Protein AF-A0A2I0WNF1-F1 (afdb_monomer)

InterPro domains:
  IPR003316 E2F/DP family, winged-helix DNA-binding domain [PF02319] (1-23)
  IPR015633 E2F Family [PTHR12081] (2-217)
  IPR032198 E2F transcription factor, CC-MB domain [PF16421] (42-141)
  IPR032198 E2F transcription factor, CC-MB domain [cd14660] (41-143)
  IPR036388 Winged helix-like DNA-binding domain superfamily [G3DSA:1.10.10.10] (1-27)
  IPR037241 E2F-DP heterodimerization region [SSF144074] (40-142)

Structure (mmCIF, N/CA/C/O backbone):
data_AF-A0A2I0WNF1-F1
#
_entry.id   AF-A0A2I0WNF1-F1
#
loop_
_atom_site.group_PDB
_atom_site.id
_atom_site.type_symbol
_atom_site.label_atom_id
_atom_site.label_alt_id
_atom_site.label_comp_id
_atom_site.label_asym_id
_atom_site.label_entity_id
_atom_site.label_seq_id
_atom_site.pdbx_PDB_ins_code
_atom_site.Cartn_x
_atom_site.Cartn_y
_atom_site.Cartn_z
_atom_site.occupancy
_atom_site.B_iso_or_equiv
_atom_site.auth_seq_id
_atom_site.auth_comp_id
_atom_site.auth_asym_id
_atom_site.auth_atom_id
_atom_site.pdbx_PDB_model_num
ATOM 1 N N . MET A 1 1 ? -5.731 33.291 -59.754 1.00 67.25 1 MET A N 1
ATOM 2 C CA . MET A 1 1 ? -5.605 31.828 -59.579 1.00 67.25 1 MET A CA 1
ATOM 3 C C . MET A 1 1 ? -4.135 31.491 -59.784 1.00 67.25 1 MET A C 1
ATOM 5 O O . MET A 1 1 ? -3.611 31.885 -60.817 1.00 67.25 1 MET A O 1
ATOM 9 N N . TYR A 1 2 ? -3.445 30.919 -58.792 1.00 82.06 2 TYR A N 1
ATOM 10 C CA . TYR A 1 2 ? -2.004 30.640 -58.887 1.00 82.06 2 TYR A CA 1
ATOM 11 C C . TYR A 1 2 ? -1.749 29.269 -59.513 1.00 82.06 2 TYR A C 1
ATOM 13 O O . TYR A 1 2 ? -2.491 28.324 -59.253 1.00 82.06 2 TYR A O 1
ATOM 21 N N . ASP A 1 3 ? -0.692 29.179 -60.320 1.00 88.69 3 ASP A N 1
ATOM 22 C CA . ASP A 1 3 ? -0.219 27.924 -60.897 1.00 88.69 3 ASP A CA 1
ATOM 23 C C . ASP A 1 3 ? 0.532 27.118 -59.831 1.00 88.69 3 ASP A C 1
ATOM 25 O O . ASP A 1 3 ? 1.605 27.511 -59.362 1.00 88.69 3 ASP A O 1
ATOM 29 N N . ILE A 1 4 ? -0.057 25.991 -59.435 1.00 88.62 4 ILE A N 1
ATOM 30 C CA . ILE A 1 4 ? 0.458 25.142 -58.364 1.00 88.62 4 ILE A CA 1
ATOM 31 C C . ILE A 1 4 ? 1.850 24.582 -58.685 1.00 88.62 4 ILE A C 1
ATOM 33 O O . ILE A 1 4 ? 2.636 24.373 -57.763 1.00 88.62 4 ILE A O 1
ATOM 37 N N . THR A 1 5 ? 2.216 24.412 -59.964 1.00 87.94 5 THR A N 1
ATOM 38 C CA . THR A 1 5 ? 3.543 23.881 -60.311 1.00 87.94 5 THR A CA 1
ATOM 39 C C . THR A 1 5 ? 4.660 24.872 -60.013 1.00 87.94 5 THR A C 1
ATOM 41 O O . THR A 1 5 ? 5.710 24.467 -59.529 1.00 87.94 5 THR A O 1
ATOM 44 N N . ASN A 1 6 ? 4.424 26.171 -60.213 1.00 87.56 6 ASN A N 1
ATOM 45 C CA . ASN A 1 6 ? 5.444 27.194 -59.960 1.00 87.56 6 ASN A CA 1
ATOM 46 C C . 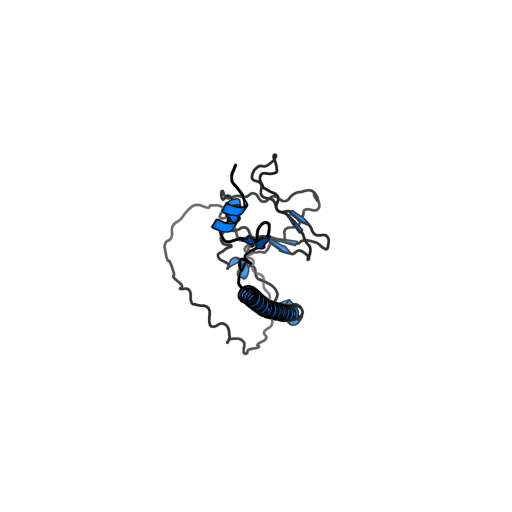ASN A 1 6 ? 5.671 27.397 -58.460 1.00 87.56 6 ASN A C 1
ATOM 48 O O . ASN A 1 6 ? 6.798 27.623 -58.026 1.00 87.56 6 ASN A O 1
ATOM 52 N N . VAL A 1 7 ? 4.607 27.270 -57.659 1.00 91.50 7 VAL A N 1
ATOM 53 C CA . VAL A 1 7 ? 4.717 27.300 -56.197 1.00 91.50 7 VAL A CA 1
ATOM 54 C C . VAL A 1 7 ? 5.530 26.098 -55.714 1.00 91.50 7 VAL A C 1
ATOM 56 O O . VAL A 1 7 ? 6.497 26.281 -54.980 1.00 91.50 7 VAL A O 1
ATOM 59 N N . LEU A 1 8 ? 5.188 24.885 -56.168 1.00 87.00 8 LEU A N 1
ATOM 60 C CA . LEU A 1 8 ? 5.870 23.646 -55.774 1.00 87.00 8 LEU A CA 1
ATOM 61 C C . LEU A 1 8 ? 7.328 23.570 -56.266 1.00 87.00 8 LEU A C 1
ATOM 63 O O . LEU A 1 8 ? 8.176 23.010 -55.571 1.00 87.00 8 LEU A O 1
ATOM 67 N N . GLU A 1 9 ? 7.640 24.129 -57.438 1.00 85.94 9 GLU A N 1
ATOM 68 C CA . GLU A 1 9 ? 9.013 24.260 -57.943 1.00 85.94 9 GLU A CA 1
ATOM 69 C C . GLU A 1 9 ? 9.805 25.296 -57.132 1.00 85.94 9 GLU A C 1
ATOM 71 O O . GLU A 1 9 ? 10.943 25.027 -56.742 1.00 85.94 9 GLU A O 1
ATOM 76 N N . GLY A 1 10 ? 9.179 26.435 -56.804 1.00 80.94 10 GLY A N 1
ATOM 77 C CA . GLY A 1 10 ? 9.765 27.505 -55.993 1.00 80.94 10 GLY A CA 1
ATOM 78 C C . GLY A 1 10 ? 10.100 27.083 -54.560 1.00 80.94 10 GLY A C 1
ATOM 79 O O . GLY A 1 10 ? 11.130 27.499 -54.036 1.00 80.94 10 GLY A O 1
ATOM 80 N N . VAL A 1 11 ? 9.293 26.204 -53.947 1.00 85.00 11 VAL A N 1
ATOM 81 C CA . VAL A 1 11 ? 9.611 25.578 -52.644 1.00 85.00 11 VAL A CA 1
ATOM 82 C C . VAL A 1 11 ? 10.483 24.318 -52.765 1.00 85.00 11 VAL A C 1
ATOM 84 O O . VAL A 1 11 ? 10.798 23.685 -51.760 1.00 85.00 11 VAL A O 1
ATOM 87 N N . GLY A 1 12 ? 10.892 23.940 -53.981 1.00 80.31 12 GLY A N 1
ATOM 88 C CA . GLY A 1 12 ? 11.834 22.846 -54.218 1.00 80.31 12 GLY A CA 1
ATOM 89 C C . GLY A 1 12 ? 11.271 21.434 -54.029 1.00 80.31 12 GLY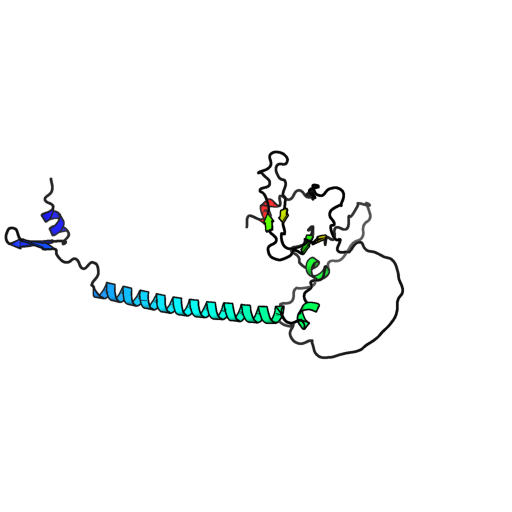 A C 1
ATOM 90 O O . GLY A 1 12 ? 12.054 20.504 -53.860 1.00 80.31 12 GLY A O 1
ATOM 91 N N . LEU A 1 13 ? 9.947 21.251 -54.082 1.00 84.44 13 LEU A N 1
ATOM 92 C CA . LEU A 1 13 ? 9.297 19.935 -53.990 1.00 84.44 13 LEU A CA 1
ATOM 93 C C . LEU A 1 13 ? 9.269 19.196 -55.331 1.00 84.44 13 LEU A C 1
ATOM 95 O O . LEU A 1 13 ? 9.209 17.968 -55.367 1.00 84.44 13 LEU A O 1
ATOM 99 N N . ILE A 1 14 ? 9.322 19.930 -56.443 1.00 87.38 14 ILE A N 1
ATOM 100 C CA . ILE A 1 14 ? 9.313 19.366 -57.795 1.00 87.38 14 ILE A CA 1
ATOM 101 C C . ILE A 1 14 ? 10.369 20.027 -58.688 1.00 87.38 14 ILE A C 1
ATOM 103 O O . ILE A 1 14 ? 10.797 21.154 -58.440 1.00 87.38 14 ILE A O 1
ATOM 107 N N . GLU A 1 15 ? 10.805 19.317 -59.725 1.00 87.50 15 GLU A N 1
ATOM 108 C CA . GLU A 1 15 ? 11.562 19.849 -60.859 1.00 87.50 15 GLU A CA 1
ATOM 109 C C . GLU A 1 15 ? 10.777 19.645 -62.152 1.00 87.50 15 GLU A C 1
ATOM 111 O O . GLU A 1 15 ? 10.168 18.592 -62.383 1.00 87.50 15 GLU A O 1
ATOM 116 N N . LYS A 1 16 ? 10.805 20.662 -63.011 1.00 88.88 16 LYS A N 1
ATOM 117 C CA . LYS A 1 16 ? 10.213 20.586 -64.339 1.00 88.88 16 LYS A CA 1
ATOM 118 C C . LYS A 1 16 ? 11.257 20.075 -65.326 1.00 88.88 16 LYS A C 1
ATOM 120 O O . LYS A 1 16 ? 12.305 20.684 -65.514 1.00 88.88 16 LYS A O 1
ATOM 125 N N . GLY A 1 17 ? 10.973 18.928 -65.932 1.00 81.06 17 GLY A N 1
ATOM 126 C CA . GLY A 1 17 ? 11.785 18.358 -66.999 1.00 81.06 17 GLY A CA 1
ATOM 127 C C . GLY A 1 17 ? 11.337 18.858 -68.374 1.00 81.06 17 GLY A C 1
ATOM 128 O O . GLY A 1 17 ? 11.077 20.040 -68.585 1.00 81.06 17 GLY A O 1
ATOM 129 N N . LEU A 1 18 ? 11.214 17.935 -69.328 1.00 84.69 18 LEU A N 1
ATOM 130 C CA . LEU A 1 18 ? 10.623 18.191 -70.645 1.00 84.69 18 LEU A CA 1
ATOM 131 C C . LEU A 1 18 ? 9.128 18.552 -70.538 1.00 84.69 18 LEU A C 1
ATOM 133 O O . LEU A 1 18 ? 8.504 18.402 -69.486 1.00 84.69 18 LEU A O 1
ATOM 137 N N . LYS A 1 19 ? 8.526 19.016 -71.643 1.00 84.25 19 LYS A N 1
ATOM 138 C CA . LYS A 1 19 ? 7.096 19.367 -71.695 1.00 84.25 19 LYS A CA 1
ATOM 139 C C . LYS A 1 19 ? 6.248 18.184 -71.201 1.00 84.25 19 LYS A C 1
ATOM 141 O O . LYS A 1 19 ? 6.335 17.095 -71.756 1.00 84.25 19 LYS A O 1
ATOM 146 N N . ASN A 1 20 ? 5.440 18.427 -70.167 1.00 80.00 20 ASN A N 1
ATOM 147 C CA . ASN A 1 20 ? 4.596 17.451 -69.457 1.00 80.00 20 ASN A CA 1
ATOM 148 C C . ASN A 1 20 ? 5.335 16.438 -68.557 1.00 80.00 20 ASN A C 1
ATOM 150 O O . ASN A 1 20 ? 4.722 15.470 -68.115 1.00 80.00 20 ASN A O 1
ATOM 154 N N . MET A 1 21 ? 6.614 16.657 -68.240 1.00 82.88 21 MET A N 1
ATOM 155 C CA . MET A 1 21 ? 7.356 15.835 -67.284 1.00 82.88 21 MET A CA 1
ATOM 156 C C . MET A 1 21 ? 7.647 16.635 -66.014 1.00 82.88 21 MET A C 1
ATOM 158 O O . MET A 1 21 ? 8.456 17.561 -66.018 1.00 82.88 21 MET A O 1
ATOM 162 N N . ILE A 1 22 ? 6.998 16.252 -64.919 1.00 86.44 22 ILE A N 1
ATOM 163 C CA . ILE A 1 22 ? 7.267 16.774 -63.579 1.00 86.44 22 ILE A CA 1
ATOM 164 C C . ILE A 1 22 ? 7.891 15.638 -62.782 1.00 86.44 22 ILE A C 1
ATOM 166 O O . ILE A 1 22 ? 7.326 14.546 -62.718 1.00 86.44 22 ILE A O 1
ATOM 170 N N . ARG A 1 23 ? 9.051 15.884 -62.177 1.00 84.00 23 ARG A N 1
ATOM 171 C CA . ARG A 1 23 ? 9.660 14.942 -61.241 1.00 84.00 23 ARG A CA 1
ATOM 172 C C . ARG A 1 23 ? 9.538 15.515 -59.83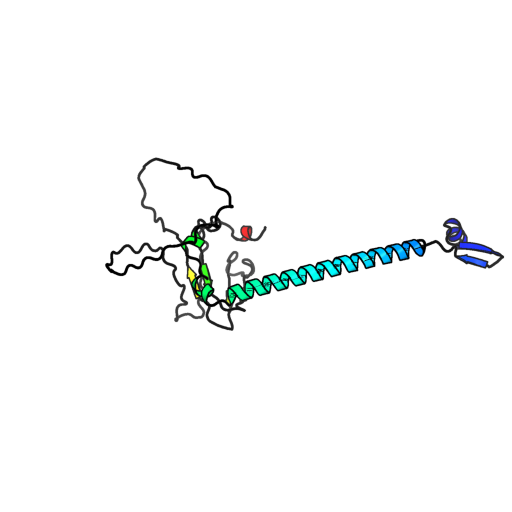9 1.00 84.00 23 ARG A C 1
ATOM 174 O O . ARG A 1 23 ? 9.862 16.675 -59.612 1.00 84.00 23 ARG A O 1
ATOM 181 N N . LEU A 1 24 ? 9.061 14.706 -58.898 1.00 85.12 24 LEU A N 1
ATOM 182 C CA . LEU A 1 24 ? 9.131 15.053 -57.483 1.00 85.12 24 LEU A CA 1
ATOM 183 C C . LEU A 1 24 ? 10.615 15.109 -57.111 1.00 85.12 24 LEU A C 1
ATOM 185 O O . LEU A 1 24 ? 11.321 14.104 -57.239 1.00 85.12 24 LEU A O 1
ATOM 189 N N . LYS A 1 25 ? 11.100 16.275 -56.677 1.00 78.38 25 LYS A N 1
ATO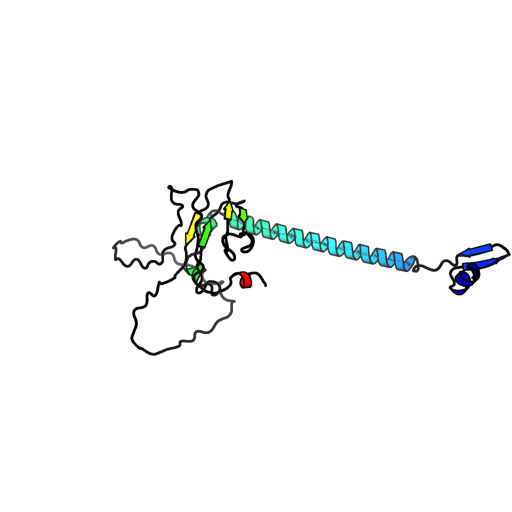M 190 C CA . LYS A 1 25 ? 12.387 16.331 -55.992 1.00 78.38 25 LYS A CA 1
ATOM 191 C C . LYS A 1 25 ? 12.149 15.545 -54.719 1.00 78.38 25 LYS A C 1
ATOM 193 O O . LYS A 1 25 ? 11.280 15.914 -53.936 1.00 78.38 25 LYS A O 1
ATOM 198 N N . ALA A 1 26 ? 12.839 14.418 -54.565 1.00 65.12 26 ALA A N 1
ATOM 199 C CA . ALA A 1 26 ? 12.792 13.644 -53.339 1.00 65.12 26 ALA A CA 1
ATOM 200 C C . ALA A 1 26 ? 13.357 14.539 -52.236 1.00 65.12 26 ALA A C 1
ATOM 202 O O . ALA A 1 26 ? 14.560 14.555 -51.980 1.00 65.12 26 ALA A O 1
ATOM 203 N N . THR A 1 27 ? 12.500 15.362 -51.634 1.00 60.44 27 THR A N 1
ATOM 204 C CA . THR A 1 27 ? 12.813 16.033 -50.396 1.00 60.44 27 THR A CA 1
ATOM 205 C C . THR A 1 27 ? 13.145 14.911 -49.447 1.00 60.44 27 THR A C 1
ATOM 207 O O . THR A 1 27 ? 12.327 14.037 -49.162 1.00 60.44 27 THR A O 1
ATOM 210 N N . HIS A 1 28 ? 14.411 14.870 -49.056 1.00 55.06 28 HIS A N 1
ATOM 211 C CA . HIS A 1 28 ? 14.875 14.040 -47.972 1.00 55.06 28 HIS A CA 1
ATOM 212 C C . HIS A 1 28 ? 14.069 14.450 -46.739 1.00 55.06 28 HIS A C 1
ATOM 214 O O . HIS A 1 28 ? 14.455 15.355 -46.005 1.00 55.06 28 HIS A O 1
ATOM 220 N N . MET A 1 29 ? 12.911 13.819 -46.554 1.00 57.00 29 MET A N 1
ATOM 221 C CA . MET A 1 29 ? 12.159 13.793 -45.312 1.00 57.00 29 MET A CA 1
ATOM 222 C C . MET A 1 29 ? 13.040 13.013 -44.335 1.00 57.00 29 MET A C 1
ATOM 224 O O . MET A 1 29 ? 12.871 11.811 -44.162 1.00 57.00 29 MET A O 1
ATOM 228 N N . SER A 1 30 ? 14.073 13.686 -43.814 1.00 56.41 30 SER A N 1
ATOM 229 C CA . SER A 1 30 ? 15.308 13.125 -43.245 1.00 56.41 30 SER A CA 1
ATOM 230 C C . SER A 1 30 ? 16.055 12.182 -44.202 1.00 56.41 30 SER A C 1
ATOM 232 O O . SER A 1 30 ? 15.472 11.485 -45.036 1.00 56.41 30 SER A O 1
ATOM 234 N N . ARG A 1 31 ? 17.389 12.154 -44.147 1.00 62.84 31 ARG A N 1
ATOM 235 C CA . ARG A 1 31 ? 18.125 11.133 -44.909 1.00 62.84 31 ARG A CA 1
ATOM 236 C C . ARG A 1 31 ? 17.658 9.762 -44.387 1.00 62.84 31 ARG A C 1
ATOM 238 O O . ARG A 1 31 ? 17.614 9.604 -43.171 1.00 62.84 31 ARG A O 1
ATOM 245 N N . PRO A 1 32 ? 17.363 8.751 -45.231 1.00 65.31 32 PRO A N 1
ATOM 246 C CA . PRO A 1 32 ? 16.955 7.414 -44.764 1.00 65.31 32 PRO A CA 1
ATOM 247 C C . PRO A 1 32 ? 17.883 6.849 -43.679 1.00 65.31 32 PRO A C 1
ATOM 249 O O . PRO A 1 32 ? 17.453 6.146 -42.773 1.00 65.31 32 PRO A O 1
ATOM 252 N N . LYS A 1 33 ? 19.160 7.243 -43.743 1.00 69.50 33 LYS A N 1
ATOM 253 C CA . LYS A 1 33 ? 20.191 6.957 -42.752 1.00 69.50 33 LYS A CA 1
ATOM 254 C C . LYS A 1 33 ? 19.935 7.597 -41.375 1.00 69.50 33 LYS A C 1
ATOM 256 O O . LYS A 1 33 ? 20.073 6.911 -40.376 1.00 69.50 33 LYS A O 1
ATOM 261 N N . GLU A 1 34 ? 19.518 8.860 -41.305 1.00 77.25 34 GLU A N 1
ATOM 262 C CA . GLU A 1 34 ? 19.213 9.563 -40.043 1.00 77.25 34 GLU A CA 1
ATOM 263 C C . GLU A 1 34 ? 17.962 8.990 -39.362 1.00 77.25 34 GLU A C 1
ATOM 265 O O . GLU A 1 34 ? 17.929 8.838 -38.139 1.00 77.25 34 GLU A O 1
ATOM 270 N N . MET A 1 35 ? 16.948 8.624 -40.156 1.00 78.38 35 MET A N 1
ATOM 271 C CA . MET A 1 35 ? 15.749 7.944 -39.661 1.00 78.38 35 MET A CA 1
ATOM 272 C C . MET A 1 35 ? 16.081 6.542 -39.138 1.00 78.38 35 MET A C 1
ATOM 274 O O . MET A 1 35 ? 15.618 6.166 -38.063 1.00 78.38 35 MET A O 1
ATOM 278 N N . GLU A 1 36 ? 16.908 5.776 -39.851 1.00 85.00 36 GLU A N 1
ATOM 279 C CA . GLU A 1 36 ? 17.313 4.442 -39.398 1.00 85.00 36 GLU A CA 1
ATOM 280 C C . GLU A 1 36 ? 18.204 4.507 -38.147 1.00 85.00 36 GLU A C 1
ATOM 282 O O . GLU A 1 36 ? 18.004 3.735 -37.212 1.00 85.00 36 GLU A O 1
ATOM 287 N N . GLU A 1 37 ? 19.107 5.487 -38.059 1.00 88.62 37 GLU A N 1
ATOM 288 C CA . GLU A 1 37 ? 19.890 5.760 -36.848 1.00 88.62 37 GLU A CA 1
ATOM 289 C C . GLU A 1 37 ? 18.993 6.159 -35.663 1.00 88.62 37 GLU A C 1
ATOM 291 O O . GLU A 1 37 ? 19.204 5.690 -34.546 1.00 88.62 37 GLU A O 1
ATOM 296 N N . SER A 1 38 ? 17.961 6.982 -35.883 1.00 89.88 38 SER A N 1
ATOM 297 C CA . SER A 1 38 ? 16.964 7.324 -34.856 1.00 89.88 38 SER A CA 1
ATOM 298 C C . SER A 1 38 ? 16.195 6.095 -34.373 1.00 89.88 38 SER A C 1
ATOM 300 O O . SER A 1 38 ? 16.044 5.908 -33.164 1.00 89.88 38 SER A O 1
ATOM 302 N N . ARG A 1 39 ? 15.750 5.234 -35.293 1.00 90.69 39 ARG A N 1
ATOM 303 C CA . ARG A 1 39 ? 15.054 3.986 -34.957 1.00 90.69 39 ARG A CA 1
ATOM 304 C C . ARG A 1 39 ? 15.959 3.031 -34.187 1.00 90.69 39 ARG A C 1
ATOM 306 O O . ARG A 1 39 ? 15.501 2.420 -33.226 1.00 90.69 39 ARG A O 1
ATOM 313 N N . ALA A 1 40 ? 17.229 2.922 -34.574 1.00 93.19 40 ALA A N 1
ATOM 314 C CA . ALA A 1 40 ? 18.214 2.114 -33.866 1.00 93.19 40 ALA A CA 1
ATOM 315 C C . ALA A 1 40 ? 18.457 2.633 -32.439 1.00 93.19 40 ALA A C 1
ATOM 317 O O . ALA A 1 40 ? 18.433 1.840 -31.501 1.00 93.19 40 ALA A O 1
ATOM 318 N N . ARG A 1 41 ? 18.600 3.956 -32.258 1.00 95.44 41 ARG A N 1
ATOM 319 C CA . ARG A 1 41 ? 18.728 4.582 -30.929 1.00 95.44 41 ARG A CA 1
ATOM 320 C C . ARG A 1 41 ? 17.517 4.303 -30.041 1.00 95.44 41 ARG A C 1
ATOM 322 O O . ARG A 1 41 ? 17.690 3.863 -28.914 1.00 95.44 41 ARG A O 1
ATOM 329 N N . LEU A 1 42 ? 16.302 4.501 -30.556 1.00 95.50 42 LEU A N 1
ATOM 330 C CA . LEU A 1 42 ? 15.075 4.246 -29.793 1.00 95.50 42 LEU A CA 1
ATOM 331 C C . LEU A 1 42 ? 14.915 2.766 -29.428 1.00 95.50 42 LEU A C 1
ATOM 333 O O . LEU A 1 42 ? 14.496 2.456 -28.321 1.00 95.50 42 LEU A O 1
ATOM 337 N N . ARG A 1 43 ? 15.274 1.843 -30.329 1.00 96.50 43 ARG A N 1
ATOM 338 C CA . ARG A 1 43 ? 15.271 0.403 -30.023 1.00 96.50 43 ARG A CA 1
ATOM 339 C C . ARG A 1 43 ? 16.260 0.051 -28.915 1.00 96.50 43 ARG A C 1
ATOM 341 O O . ARG A 1 43 ? 15.901 -0.724 -28.037 1.00 96.50 43 ARG A O 1
ATOM 348 N N . ALA A 1 44 ? 17.461 0.626 -28.948 1.00 96.44 44 ALA A N 1
ATOM 349 C CA . ALA A 1 44 ? 18.447 0.434 -27.891 1.00 96.44 44 ALA A CA 1
ATOM 350 C C . ALA A 1 44 ? 17.941 0.983 -26.548 1.00 96.44 44 ALA A C 1
ATOM 352 O O . ALA A 1 44 ? 18.059 0.304 -25.534 1.00 96.44 44 ALA A O 1
ATOM 353 N N . GLU A 1 45 ? 17.312 2.161 -26.548 1.00 97.50 45 GLU A N 1
ATOM 354 C CA . GLU A 1 45 ? 16.723 2.749 -25.341 1.00 97.50 45 GLU A CA 1
ATOM 355 C C . GLU A 1 45 ? 15.596 1.879 -24.774 1.00 97.50 45 GLU A C 1
ATOM 357 O O . GLU A 1 45 ? 15.572 1.596 -23.582 1.00 97.50 45 GLU A O 1
ATOM 362 N N . ILE A 1 46 ? 14.697 1.375 -25.627 1.00 97.94 46 ILE A N 1
ATOM 363 C CA . ILE A 1 46 ? 13.643 0.437 -25.213 1.00 97.94 46 ILE A CA 1
ATOM 364 C C . ILE A 1 46 ? 14.249 -0.834 -24.613 1.00 97.94 46 ILE A C 1
ATOM 366 O O . ILE A 1 46 ? 13.747 -1.334 -23.611 1.00 97.94 46 ILE A O 1
ATOM 370 N N . GLU A 1 47 ? 15.330 -1.360 -25.190 1.00 97.94 47 GLU A N 1
ATOM 371 C CA . GLU A 1 47 ? 16.006 -2.539 -24.646 1.00 97.94 47 GLU A CA 1
ATOM 372 C C . GLU A 1 47 ? 16.632 -2.256 -23.270 1.00 97.94 47 GLU A C 1
ATOM 374 O O . GLU A 1 47 ? 16.547 -3.096 -22.373 1.00 97.94 47 GLU A O 1
ATOM 379 N N . ILE A 1 48 ? 17.229 -1.075 -23.081 1.00 98.06 48 ILE A N 1
ATOM 380 C CA . ILE A 1 48 ? 17.776 -0.636 -21.790 1.00 98.06 48 ILE A CA 1
ATOM 381 C C . ILE A 1 48 ? 16.653 -0.488 -20.761 1.00 98.06 48 ILE A C 1
ATOM 383 O O . ILE A 1 48 ? 16.742 -1.083 -19.687 1.00 98.06 48 ILE A O 1
ATOM 387 N N . MET A 1 49 ? 15.581 0.234 -21.100 1.00 97.81 49 MET A N 1
ATOM 388 C CA . MET A 1 49 ? 14.419 0.413 -20.224 1.00 97.81 49 MET A CA 1
ATOM 389 C C . MET A 1 49 ? 13.780 -0.927 -19.865 1.00 97.81 49 MET A C 1
ATOM 391 O O . MET A 1 49 ? 13.489 -1.170 -18.701 1.00 97.81 49 MET A O 1
ATOM 395 N N . SER A 1 50 ? 13.640 -1.837 -20.832 1.00 98.25 50 SER A N 1
ATOM 396 C CA . SER A 1 50 ? 13.100 -3.171 -20.572 1.00 98.25 50 SER A CA 1
ATOM 397 C C . SER A 1 50 ? 14.001 -3.965 -19.627 1.00 98.25 50 SER A C 1
ATOM 399 O O . SER A 1 50 ? 13.511 -4.592 -18.692 1.00 98.25 50 SER A O 1
ATOM 401 N N . LYS A 1 51 ? 15.328 -3.927 -19.806 1.00 98.19 51 LYS A N 1
ATOM 402 C CA . LYS A 1 51 ? 16.259 -4.583 -18.872 1.00 98.19 51 LYS A CA 1
ATOM 403 C C . LYS A 1 51 ? 16.143 -4.015 -17.461 1.00 98.19 51 LYS A C 1
ATOM 405 O O . LYS A 1 51 ? 16.229 -4.786 -16.503 1.00 98.19 51 LYS A O 1
ATOM 410 N N . GLU A 1 52 ? 15.950 -2.706 -17.343 1.00 98.38 52 GLU A N 1
ATOM 411 C CA . GLU A 1 52 ? 15.779 -2.034 -16.059 1.00 98.38 52 GLU A CA 1
ATOM 412 C C . GLU A 1 52 ? 14.445 -2.392 -15.394 1.00 98.38 52 GLU A C 1
ATOM 414 O O . GLU A 1 52 ? 14.437 -2.759 -14.223 1.00 98.38 52 GLU A O 1
ATOM 419 N N . GLU A 1 53 ? 13.343 -2.416 -16.143 1.00 98.44 53 GLU A N 1
ATOM 420 C CA . GLU A 1 53 ? 12.037 -2.897 -15.673 1.00 98.44 53 GLU A CA 1
ATOM 421 C C . GLU A 1 53 ? 12.141 -4.330 -15.133 1.00 98.44 53 GLU A C 1
ATOM 423 O O . GLU A 1 53 ? 11.804 -4.592 -13.980 1.00 98.44 53 GLU A O 1
ATOM 428 N N . HIS A 1 54 ? 12.751 -5.244 -15.898 1.00 98.31 54 HIS A N 1
ATOM 429 C CA . HIS A 1 54 ? 12.966 -6.621 -15.444 1.00 98.31 54 HIS A CA 1
ATOM 430 C C . HIS A 1 54 ? 13.869 -6.702 -14.205 1.00 98.31 54 HIS A C 1
ATOM 432 O O . HIS A 1 54 ? 13.760 -7.644 -13.416 1.00 98.31 54 HIS A O 1
ATOM 438 N N . ARG A 1 55 ? 14.813 -5.768 -14.040 1.00 98.50 55 ARG A N 1
ATOM 439 C CA . ARG A 1 55 ? 15.663 -5.691 -12.846 1.00 98.50 55 ARG A CA 1
ATOM 440 C C . ARG A 1 55 ? 14.842 -5.259 -11.634 1.00 98.50 55 ARG A C 1
ATOM 442 O O . ARG A 1 55 ? 14.969 -5.893 -10.588 1.00 98.50 55 ARG A O 1
ATOM 449 N N . LEU A 1 56 ? 14.008 -4.232 -11.780 1.00 98.62 56 LEU A N 1
ATOM 450 C CA . LEU A 1 56 ? 13.119 -3.747 -10.727 1.00 98.62 56 LEU A CA 1
ATOM 451 C C . LEU A 1 56 ? 12.094 -4.812 -10.333 1.00 98.62 56 LEU A C 1
ATOM 453 O O . LEU A 1 56 ? 11.958 -5.092 -9.147 1.00 98.62 56 LEU A O 1
ATOM 457 N N . ASP A 1 57 ? 11.481 -5.495 -11.298 1.00 98.62 57 ASP A N 1
ATOM 458 C CA . ASP A 1 57 ? 10.541 -6.590 -11.037 1.00 98.62 57 ASP A CA 1
ATOM 459 C C . ASP A 1 57 ? 11.173 -7.725 -10.233 1.00 98.62 57 ASP A C 1
ATOM 461 O O . ASP A 1 57 ? 10.552 -8.269 -9.318 1.00 98.62 57 ASP A O 1
ATOM 465 N N . ARG A 1 58 ? 12.426 -8.088 -10.544 1.00 98.44 58 ARG A N 1
ATOM 466 C CA . ARG A 1 58 ? 13.160 -9.084 -9.752 1.00 98.44 58 ARG A CA 1
ATOM 467 C C . ARG A 1 58 ? 13.366 -8.613 -8.318 1.00 98.44 58 ARG A C 1
ATOM 469 O O . ARG A 1 58 ? 13.125 -9.391 -7.403 1.00 98.44 58 ARG A O 1
ATOM 476 N N . LEU A 1 59 ? 13.768 -7.357 -8.125 1.00 98.44 59 LEU A N 1
ATOM 477 C CA . LEU A 1 59 ? 13.972 -6.801 -6.787 1.00 98.44 59 LEU A CA 1
ATOM 478 C C . LEU A 1 59 ? 12.664 -6.710 -5.998 1.00 98.44 59 LEU A C 1
ATOM 480 O O . LEU A 1 59 ? 12.649 -7.050 -4.821 1.00 98.44 59 LEU A O 1
ATOM 484 N N . ILE A 1 60 ? 11.563 -6.300 -6.630 1.00 98.50 60 ILE A N 1
ATOM 485 C CA . ILE A 1 60 ? 10.243 -6.255 -5.991 1.00 98.50 60 ILE A CA 1
ATOM 486 C C . ILE A 1 60 ? 9.848 -7.656 -5.522 1.00 98.50 60 ILE A C 1
ATOM 488 O O . ILE A 1 60 ? 9.486 -7.823 -4.359 1.00 98.50 60 ILE A O 1
ATOM 492 N N . ARG A 1 61 ? 9.985 -8.669 -6.388 1.00 98.38 61 ARG A N 1
ATOM 493 C CA . ARG A 1 61 ? 9.684 -10.067 -6.039 1.00 98.38 61 ARG A CA 1
ATOM 494 C C . ARG A 1 61 ? 10.555 -10.571 -4.894 1.00 98.38 61 ARG A C 1
ATOM 496 O O . ARG A 1 61 ? 10.025 -11.132 -3.945 1.00 98.38 61 ARG A O 1
ATOM 503 N N . GLU A 1 62 ? 11.861 -10.318 -4.948 1.00 98.25 62 GLU A N 1
ATOM 504 C CA . GLU A 1 62 ? 12.797 -10.715 -3.891 1.00 98.25 62 GLU A CA 1
ATOM 505 C C . GLU A 1 62 ? 12.423 -10.083 -2.541 1.00 98.25 62 GLU A C 1
ATOM 507 O O . GLU A 1 62 ? 12.382 -10.765 -1.518 1.00 98.25 62 GLU A O 1
ATOM 512 N N . ARG A 1 63 ? 12.086 -8.787 -2.525 1.00 98.00 63 ARG A N 1
ATOM 513 C CA . ARG A 1 63 ? 11.662 -8.093 -1.299 1.00 98.00 63 ARG A CA 1
ATOM 514 C C . ARG A 1 63 ? 10.321 -8.597 -0.777 1.00 98.00 63 ARG A C 1
ATOM 516 O O . ARG A 1 63 ? 10.170 -8.756 0.432 1.00 98.00 63 ARG A O 1
ATOM 523 N N . GLN A 1 64 ? 9.366 -8.872 -1.663 1.00 97.69 64 GLN A N 1
ATOM 524 C CA . GLN A 1 64 ? 8.078 -9.460 -1.291 1.00 97.69 64 GLN A CA 1
ATOM 525 C C . GLN A 1 64 ? 8.250 -10.860 -0.692 1.00 97.69 64 GLN A C 1
ATOM 527 O O . GLN A 1 64 ? 7.606 -11.172 0.307 1.00 97.69 64 GLN A O 1
ATOM 532 N N . GLU A 1 65 ? 9.144 -11.678 -1.249 1.00 96.94 65 GLU A N 1
ATOM 533 C CA . GLU A 1 65 ? 9.454 -13.010 -0.729 1.00 96.94 65 GLU A CA 1
ATOM 534 C C . GLU A 1 65 ? 10.130 -12.935 0.647 1.00 96.94 65 GLU A C 1
ATOM 536 O O . GLU A 1 65 ? 9.702 -13.616 1.578 1.00 96.94 65 GLU A O 1
ATOM 541 N N . GLN A 1 66 ? 11.106 -12.037 0.827 1.00 96.19 66 GLN A N 1
ATOM 542 C CA . GLN A 1 66 ? 11.729 -11.784 2.133 1.00 96.19 66 GLN A CA 1
ATOM 543 C C . GLN A 1 66 ? 10.693 -11.377 3.192 1.00 96.19 66 GLN A C 1
ATOM 545 O O . GLN A 1 66 ? 10.698 -11.901 4.307 1.00 96.19 66 GLN A O 1
ATOM 550 N N . LEU A 1 67 ? 9.773 -10.475 2.840 1.00 95.00 67 LEU A N 1
ATOM 551 C CA . LEU A 1 67 ? 8.696 -10.047 3.731 1.00 95.00 67 LEU A CA 1
ATOM 552 C C . LEU A 1 67 ? 7.723 -11.196 4.036 1.00 95.00 67 LEU A C 1
ATOM 554 O O . LEU A 1 67 ? 7.341 -11.377 5.191 1.00 95.00 67 LEU A O 1
ATOM 558 N N . ALA A 1 68 ? 7.370 -12.013 3.041 1.00 93.94 68 ALA A N 1
ATOM 559 C CA . ALA A 1 68 ? 6.513 -13.180 3.235 1.00 93.94 68 ALA A CA 1
ATOM 560 C C . ALA A 1 68 ? 7.134 -14.191 4.210 1.00 93.94 68 ALA A C 1
ATOM 562 O O . ALA A 1 68 ? 6.435 -14.674 5.098 1.00 93.94 68 ALA A O 1
ATOM 563 N N . VAL A 1 69 ? 8.442 -14.454 4.112 1.00 93.12 69 VAL A N 1
ATOM 564 C CA . VAL A 1 69 ? 9.162 -15.328 5.053 1.00 93.12 69 VAL A CA 1
ATOM 565 C C . VAL A 1 69 ? 9.083 -14.778 6.481 1.00 93.12 69 VAL A C 1
ATOM 567 O O . VAL A 1 69 ? 8.709 -15.507 7.400 1.00 93.12 69 VAL A O 1
ATOM 570 N N . LEU A 1 70 ? 9.346 -13.480 6.676 1.00 90.81 70 LEU A N 1
ATOM 571 C CA . LEU A 1 70 ? 9.259 -12.842 7.997 1.00 90.81 70 LEU A CA 1
ATOM 572 C C . LEU A 1 70 ? 7.838 -12.880 8.583 1.00 90.81 70 LEU A C 1
ATOM 574 O O . LEU A 1 70 ? 7.678 -13.034 9.800 1.00 90.81 70 LEU A O 1
ATOM 578 N N . LEU A 1 71 ? 6.814 -12.756 7.728 1.00 88.81 71 LEU A N 1
ATOM 579 C CA . LEU A 1 71 ? 5.398 -12.813 8.099 1.00 88.81 71 LEU A CA 1
ATOM 580 C C . LEU A 1 71 ? 4.852 -14.242 8.283 1.00 88.81 71 LEU A C 1
ATOM 582 O O . LEU A 1 71 ? 3.858 -14.427 8.987 1.00 88.81 71 LEU A O 1
ATOM 586 N N . GLN A 1 72 ? 5.475 -15.266 7.712 1.00 88.88 72 GLN A N 1
ATOM 587 C CA . GLN A 1 72 ? 5.051 -16.660 7.897 1.00 88.88 72 GLN A CA 1
ATOM 588 C C . GLN A 1 72 ? 5.775 -17.35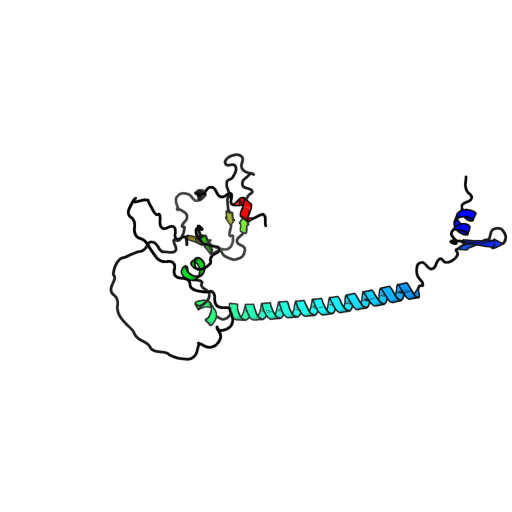6 9.051 1.00 88.88 72 GLN A C 1
ATOM 590 O O . GLN A 1 72 ? 5.264 -18.344 9.566 1.00 88.88 72 GLN A O 1
ATOM 595 N N . ASP A 1 73 ? 6.909 -16.820 9.509 1.00 90.50 73 ASP A N 1
ATOM 596 C CA . ASP A 1 73 ? 7.617 -17.361 10.668 1.00 90.50 73 ASP A CA 1
ATOM 597 C C . ASP A 1 73 ? 6.750 -17.285 11.942 1.00 90.50 73 ASP A C 1
ATOM 599 O O . ASP A 1 73 ? 6.397 -16.202 12.426 1.00 90.50 73 ASP A O 1
ATOM 603 N N . GLU A 1 74 ? 6.405 -18.451 12.492 1.00 87.44 74 GLU A N 1
ATOM 604 C CA . GLU A 1 74 ? 5.625 -18.599 13.725 1.00 87.44 74 GLU A CA 1
ATOM 605 C C . GLU A 1 74 ? 6.324 -17.949 14.926 1.00 87.44 74 GLU A C 1
ATOM 607 O O . GLU A 1 74 ? 5.660 -17.386 15.799 1.00 87.44 74 GLU A O 1
ATOM 612 N N . ASN A 1 75 ? 7.663 -17.946 14.955 1.00 89.00 75 ASN A N 1
ATOM 613 C CA . ASN A 1 75 ? 8.419 -17.315 16.035 1.00 89.00 75 ASN A CA 1
ATOM 614 C C . ASN A 1 75 ? 8.247 -15.796 16.053 1.00 89.00 75 ASN A C 1
ATOM 616 O O . ASN A 1 75 ? 8.355 -15.194 17.124 1.00 89.00 75 ASN A O 1
ATOM 620 N N . ASN A 1 76 ? 7.957 -15.189 14.900 1.00 86.75 76 ASN A N 1
ATOM 621 C CA . ASN A 1 76 ? 7.740 -13.753 14.782 1.00 86.75 76 ASN A CA 1
ATOM 622 C C . ASN A 1 76 ? 6.318 -13.352 15.174 1.00 86.75 76 ASN A C 1
ATOM 624 O O . ASN A 1 76 ? 6.122 -12.218 15.595 1.00 86.75 76 ASN A O 1
ATOM 628 N N . LYS A 1 77 ? 5.329 -14.256 15.097 1.00 85.25 77 LYS A N 1
ATOM 629 C CA . LYS A 1 77 ? 3.923 -13.931 15.406 1.00 85.25 77 LYS A CA 1
ATOM 630 C C . LYS A 1 77 ? 3.738 -13.340 16.801 1.00 85.25 77 LYS A C 1
ATOM 632 O O . LYS A 1 77 ? 3.001 -12.374 16.948 1.00 85.25 77 LYS A O 1
ATOM 637 N N . LYS A 1 78 ? 4.448 -13.865 17.804 1.00 89.19 78 LYS A N 1
ATOM 638 C CA . LYS A 1 78 ? 4.375 -13.373 19.193 1.00 89.19 78 LYS A CA 1
ATOM 639 C C . LYS A 1 78 ? 4.908 -11.949 19.386 1.00 89.19 78 LYS A C 1
ATOM 641 O O . LYS A 1 78 ? 4.655 -11.365 20.426 1.00 89.19 78 LYS A O 1
ATOM 646 N N . TRP A 1 79 ? 5.639 -11.413 18.410 1.00 89.00 79 TRP A N 1
ATOM 647 C CA . TRP A 1 79 ? 6.223 -10.070 18.443 1.00 89.00 79 TRP A CA 1
ATOM 648 C C . TRP A 1 79 ? 5.522 -9.092 17.488 1.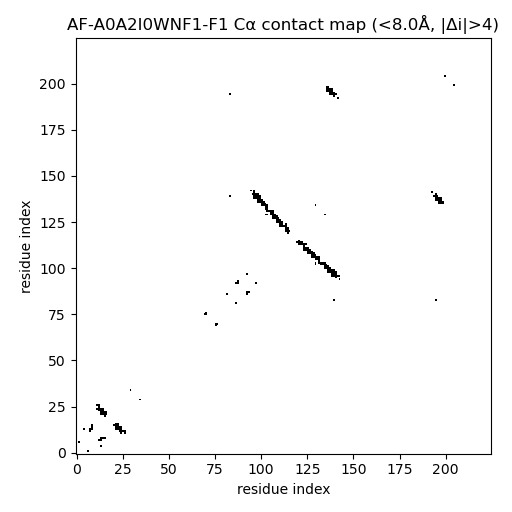00 89.00 79 TRP A C 1
ATOM 650 O O . TRP A 1 79 ? 5.983 -7.970 17.318 1.00 89.00 79 TRP A O 1
ATOM 660 N N . ARG A 1 80 ? 4.423 -9.498 16.835 1.00 90.19 80 ARG A N 1
ATOM 661 C CA . ARG A 1 80 ? 3.650 -8.644 15.915 1.00 90.19 80 ARG A CA 1
ATOM 662 C C . ARG A 1 80 ? 2.541 -7.910 16.652 1.00 90.19 80 ARG A C 1
ATOM 664 O O . ARG A 1 80 ? 1.362 -8.131 16.394 1.00 90.19 80 ARG A O 1
ATOM 671 N N . TYR A 1 81 ? 2.931 -7.058 17.580 1.00 91.19 81 TYR A N 1
ATOM 672 C CA . TYR A 1 81 ? 2.017 -6.143 18.241 1.00 91.19 81 TYR A CA 1
ATOM 673 C C . TYR A 1 81 ? 2.705 -4.797 18.425 1.00 91.19 81 TYR A C 1
ATOM 675 O O . TYR A 1 81 ? 3.931 -4.701 18.407 1.00 91.19 81 TYR A O 1
ATOM 683 N N . VAL A 1 82 ? 1.890 -3.768 18.590 1.00 92.19 82 VAL A N 1
ATOM 684 C CA . VAL A 1 82 ? 2.316 -2.446 19.038 1.00 92.19 82 VAL A CA 1
ATOM 685 C C . VAL A 1 82 ? 1.619 -2.181 20.359 1.00 92.19 82 VAL A C 1
ATOM 687 O O . VAL A 1 82 ? 0.469 -2.591 20.546 1.00 92.19 82 VAL A O 1
ATOM 690 N N . THR A 1 83 ? 2.328 -1.572 21.299 1.00 91.00 83 THR A N 1
ATOM 691 C CA . THR A 1 83 ? 1.731 -1.191 22.578 1.00 91.00 83 THR A CA 1
ATOM 692 C C . THR A 1 83 ? 0.990 0.134 22.440 1.00 91.00 83 THR A C 1
ATOM 694 O O . THR A 1 83 ? 1.191 0.889 21.483 1.00 91.00 83 THR A O 1
ATOM 697 N N . GLN A 1 84 ? 0.106 0.423 23.392 1.00 88.00 84 GLN A N 1
ATOM 698 C CA . GLN A 1 84 ? -0.568 1.718 23.432 1.00 88.00 84 GLN A CA 1
ATOM 699 C C . GLN A 1 84 ? 0.455 2.847 23.617 1.00 88.00 84 GLN A C 1
ATOM 701 O O . GLN A 1 84 ? 0.319 3.909 23.016 1.00 88.00 84 GLN A O 1
ATOM 706 N N . GLU A 1 85 ? 1.503 2.597 24.401 1.00 88.69 85 GLU A N 1
ATOM 707 C CA . GLU A 1 85 ? 2.615 3.514 24.621 1.00 88.69 85 GLU A CA 1
ATOM 708 C C . GLU A 1 85 ? 3.376 3.808 23.323 1.00 88.69 85 GLU A C 1
ATOM 710 O O . GLU A 1 85 ? 3.665 4.972 23.057 1.00 88.69 85 GLU A O 1
ATOM 715 N N . ASP A 1 86 ? 3.637 2.793 22.490 1.00 91.56 86 ASP A N 1
ATOM 716 C CA . ASP A 1 86 ? 4.319 2.973 21.199 1.00 91.56 86 ASP A CA 1
ATOM 717 C C . ASP A 1 86 ? 3.521 3.887 20.258 1.00 91.56 86 ASP A C 1
ATOM 719 O O . ASP A 1 86 ? 4.097 4.742 19.586 1.00 91.56 86 ASP A O 1
ATOM 723 N N . ILE A 1 87 ? 2.191 3.722 20.217 1.00 90.75 87 ILE A N 1
ATOM 724 C CA . ILE A 1 87 ? 1.303 4.551 19.389 1.00 90.75 87 ILE A CA 1
ATOM 725 C C . ILE A 1 87 ? 1.229 5.975 19.953 1.00 90.75 87 ILE A C 1
ATOM 727 O O . ILE A 1 87 ? 1.348 6.941 19.203 1.00 90.75 87 ILE A O 1
ATOM 731 N N . ASN A 1 88 ? 1.072 6.117 21.269 1.00 85.75 88 ASN A N 1
ATOM 732 C CA . ASN A 1 88 ? 0.932 7.417 21.927 1.00 85.75 88 ASN A CA 1
ATOM 733 C C . ASN A 1 88 ? 2.238 8.224 21.966 1.00 85.75 88 ASN A C 1
ATOM 735 O O . ASN A 1 88 ? 2.198 9.439 22.137 1.00 85.75 88 ASN A O 1
ATOM 739 N N . ALA A 1 89 ? 3.394 7.576 21.810 1.00 88.94 89 ALA A N 1
ATOM 740 C CA . ALA A 1 89 ? 4.683 8.253 21.707 1.00 88.94 89 ALA A CA 1
ATOM 741 C C . ALA A 1 89 ? 4.872 8.996 20.370 1.00 88.94 89 ALA A C 1
ATOM 743 O O . ALA A 1 89 ? 5.828 9.761 20.227 1.00 88.94 89 ALA A O 1
ATOM 744 N N . LEU A 1 90 ? 3.997 8.772 19.382 1.00 90.69 90 LEU A N 1
ATOM 745 C CA . LEU A 1 90 ? 4.081 9.407 18.072 1.00 90.69 90 LEU A CA 1
ATOM 746 C C . LEU A 1 90 ? 3.558 10.856 18.135 1.00 90.69 90 LEU A C 1
ATOM 748 O O . LEU A 1 90 ? 2.372 11.061 18.395 1.00 90.69 90 LEU A O 1
ATOM 752 N N . PRO A 1 91 ? 4.383 11.872 17.807 1.00 89.50 91 PRO A N 1
ATOM 753 C CA . PRO A 1 91 ? 3.973 13.280 17.884 1.00 89.50 91 PRO A CA 1
ATOM 754 C C . PRO A 1 91 ? 2.781 13.642 16.989 1.00 89.50 91 PRO A C 1
ATOM 756 O O . PRO A 1 91 ? 2.072 14.603 17.249 1.00 89.50 91 PRO A O 1
ATOM 759 N N . CYS A 1 92 ? 2.548 12.883 15.915 1.00 88.19 92 CYS A N 1
ATOM 760 C CA . CYS A 1 92 ? 1.429 13.114 15.002 1.00 88.19 92 CYS A CA 1
ATOM 761 C C . CYS A 1 92 ? 0.057 12.734 15.581 1.00 88.19 92 CYS A C 1
ATOM 763 O O . CYS A 1 92 ? -0.953 13.023 14.943 1.00 88.19 92 CYS A O 1
ATOM 765 N N . PHE A 1 93 ? 0.015 12.092 16.750 1.00 87.19 93 PHE A N 1
ATOM 766 C CA . PHE A 1 93 ? -1.216 11.686 17.426 1.00 87.19 93 PHE A CA 1
ATOM 767 C C . PHE A 1 93 ? -1.454 12.422 18.749 1.00 87.19 93 PHE A C 1
ATOM 769 O O . PHE A 1 93 ? -2.368 12.066 19.496 1.00 87.19 93 PHE A O 1
ATOM 776 N N . GLU A 1 94 ? -0.658 13.455 19.037 1.00 84.56 94 GLU A N 1
ATOM 777 C CA . GLU A 1 94 ? -0.879 14.331 20.185 1.00 84.56 94 GLU A CA 1
ATOM 778 C C . GLU A 1 94 ? -2.275 14.983 20.091 1.00 84.56 94 GLU A C 1
ATOM 780 O O . GLU A 1 94 ? -2.747 15.315 19.000 1.00 84.56 94 GLU A O 1
ATOM 785 N N . ASP A 1 95 ? -2.975 15.069 21.226 1.00 83.44 95 ASP A N 1
ATOM 786 C CA . ASP A 1 95 ? -4.335 15.621 21.359 1.00 83.44 95 ASP A CA 1
ATOM 787 C C . ASP A 1 95 ? -5.393 15.041 20.392 1.00 83.44 95 ASP A C 1
ATOM 789 O O . ASP A 1 95 ? -6.401 15.677 20.080 1.00 83.44 95 ASP A O 1
ATOM 793 N N . SER A 1 96 ? -5.181 13.812 19.908 1.00 85.19 96 SER A N 1
ATOM 794 C CA . SER A 1 96 ? -6.080 13.146 18.963 1.00 85.19 96 SER A CA 1
ATOM 795 C C . SER A 1 96 ? -6.901 12.029 19.617 1.00 85.19 96 SER A C 1
ATOM 797 O O . SER A 1 96 ? -6.447 11.288 20.495 1.00 85.19 96 SER A O 1
ATOM 799 N N . THR A 1 97 ? -8.141 11.853 19.152 1.00 86.75 97 THR A N 1
ATOM 800 C CA . THR A 1 97 ? -8.945 10.671 19.500 1.00 86.75 97 THR A CA 1
ATOM 801 C C . THR A 1 97 ? -8.558 9.515 18.586 1.00 86.75 97 THR A C 1
ATOM 803 O O . THR A 1 97 ? -8.815 9.552 17.385 1.00 86.75 97 THR A O 1
ATOM 806 N N . LEU A 1 98 ? -7.928 8.486 19.155 1.00 90.50 98 LEU A N 1
ATOM 807 C CA . LEU A 1 98 ? -7.410 7.340 18.411 1.00 90.50 98 LEU A CA 1
ATOM 808 C C . LEU A 1 98 ? -8.331 6.127 18.533 1.00 90.50 98 LEU A C 1
ATOM 810 O O . LEU A 1 98 ? -8.640 5.689 19.642 1.00 90.50 98 LEU A O 1
ATOM 814 N N . ILE A 1 99 ? -8.708 5.554 17.390 1.00 90.62 99 ILE A N 1
ATOM 815 C CA . ILE A 1 99 ? -9.483 4.315 17.299 1.00 90.62 99 ILE A CA 1
ATOM 816 C C . ILE A 1 99 ? -8.675 3.298 16.488 1.00 90.62 99 ILE A C 1
ATOM 818 O O . ILE A 1 99 ? -8.382 3.525 15.316 1.00 90.62 99 ILE A O 1
ATOM 822 N N . ALA A 1 100 ? -8.319 2.172 17.103 1.00 93.19 100 ALA A N 1
ATOM 823 C CA . ALA A 1 100 ? -7.726 1.034 16.416 1.00 93.19 100 ALA A CA 1
ATOM 824 C C . ALA A 1 100 ? -8.826 0.121 15.868 1.00 93.19 100 ALA A C 1
ATOM 826 O O . ALA A 1 100 ? -9.730 -0.282 16.598 1.00 93.19 100 ALA A O 1
ATOM 827 N N . ILE A 1 101 ? -8.729 -0.216 14.583 1.00 93.69 101 ILE A N 1
ATOM 828 C CA . ILE A 1 101 ? -9.673 -1.094 13.889 1.00 93.69 101 ILE A CA 1
ATOM 829 C C . ILE A 1 101 ? -8.940 -2.381 13.521 1.00 93.69 101 ILE A C 1
ATOM 831 O O . ILE A 1 101 ? -7.984 -2.372 12.746 1.00 93.69 101 ILE A O 1
ATOM 835 N N . GLU A 1 102 ? -9.412 -3.497 14.056 1.00 94.31 102 GLU A N 1
ATOM 836 C CA . GLU A 1 102 ? -8.970 -4.839 13.704 1.00 94.31 102 GLU A CA 1
ATOM 837 C C . GLU A 1 102 ? -10.052 -5.480 12.830 1.00 94.31 102 GLU A C 1
ATOM 839 O O . GLU A 1 102 ? -11.147 -5.804 13.292 1.00 94.31 102 GLU A O 1
ATOM 844 N N . ALA A 1 103 ? -9.749 -5.642 11.544 1.00 95.19 103 ALA A N 1
ATOM 845 C CA . ALA A 1 103 ? -10.686 -6.165 10.562 1.00 95.19 103 ALA A CA 1
ATOM 846 C C . ALA A 1 103 ? -10.021 -7.232 9.678 1.00 95.19 103 ALA A C 1
ATOM 848 O O . ALA A 1 103 ? -8.826 -7.138 9.380 1.00 95.19 103 ALA A O 1
ATOM 849 N N . PRO A 1 104 ? -10.773 -8.243 9.212 1.00 95.38 104 PRO A N 1
ATOM 850 C CA . PRO A 1 104 ? -10.252 -9.230 8.278 1.00 95.38 104 PRO A CA 1
ATOM 851 C C . PRO A 1 104 ? -9.944 -8.593 6.917 1.00 95.38 104 PRO A C 1
ATOM 853 O O . PRO A 1 104 ? -10.465 -7.531 6.554 1.00 95.38 104 PRO A O 1
ATOM 856 N N . HIS A 1 105 ? -9.111 -9.279 6.134 1.00 92.19 105 HIS A N 1
ATOM 857 C CA . HIS A 1 105 ? -8.783 -8.862 4.773 1.00 92.19 105 HIS A CA 1
ATOM 858 C C . HIS A 1 105 ? -10.046 -8.719 3.912 1.00 92.19 105 HIS A C 1
ATOM 860 O O . HIS A 1 105 ? -11.022 -9.441 4.094 1.00 92.19 105 HIS A O 1
ATOM 866 N N . GLY A 1 106 ? -10.029 -7.776 2.970 1.00 92.81 106 GLY A N 1
ATOM 867 C CA . GLY A 1 106 ? -11.185 -7.493 2.115 1.00 92.81 106 GLY A CA 1
ATOM 868 C C . GLY A 1 106 ? -12.301 -6.683 2.785 1.00 92.81 106 GLY A C 1
ATOM 869 O O . GLY A 1 106 ? -13.326 -6.457 2.148 1.00 92.81 106 GLY A O 1
ATOM 870 N N . THR A 1 107 ? -12.117 -6.225 4.030 1.00 95.69 107 THR A N 1
ATOM 871 C CA . THR A 1 107 ? -13.014 -5.235 4.647 1.00 95.69 107 THR A CA 1
ATOM 872 C C . THR A 1 107 ? -12.975 -3.932 3.848 1.00 95.69 107 THR A C 1
ATOM 874 O O . THR A 1 107 ? -11.903 -3.416 3.534 1.00 95.69 107 THR A O 1
ATOM 877 N N . ILE A 1 108 ? -14.154 -3.418 3.509 1.00 95.69 108 ILE A N 1
ATOM 878 C CA . ILE A 1 108 ? -14.342 -2.184 2.749 1.00 95.69 108 ILE A CA 1
ATOM 879 C C . ILE A 1 108 ? -14.488 -1.030 3.739 1.00 95.69 108 ILE A C 1
ATOM 881 O O . ILE A 1 108 ? -15.254 -1.132 4.699 1.00 95.69 108 ILE A O 1
ATOM 885 N N . VAL A 1 109 ? -13.771 0.060 3.475 1.00 94.88 109 VAL A N 1
ATOM 886 C CA . VAL A 1 109 ? -13.881 1.326 4.202 1.00 94.88 109 VAL A CA 1
ATOM 887 C C . VAL A 1 109 ? -14.459 2.361 3.250 1.00 94.88 109 VAL A C 1
ATOM 889 O O . VAL A 1 109 ? -13.870 2.629 2.204 1.00 94.88 109 VAL A O 1
ATOM 892 N N . GLU A 1 110 ? -15.606 2.932 3.601 1.00 92.56 110 GLU A N 1
ATOM 893 C CA . GLU A 1 110 ? -16.230 4.025 2.855 1.00 92.56 110 GLU A CA 1
ATOM 894 C C . GLU A 1 110 ? -16.269 5.291 3.697 1.00 92.56 110 GLU A C 1
ATOM 896 O O . GLU A 1 110 ? -16.592 5.250 4.882 1.00 92.56 110 GLU A O 1
ATOM 901 N N . VAL A 1 111 ? -15.956 6.420 3.068 1.00 90.88 111 VAL A N 1
ATOM 902 C CA . VAL A 1 111 ? -16.004 7.750 3.678 1.00 90.88 111 VAL A CA 1
ATOM 903 C C . VAL A 1 111 ? -16.867 8.630 2.768 1.00 90.88 111 VAL A C 1
ATOM 905 O O . VAL A 1 111 ? -16.365 9.101 1.747 1.00 90.88 111 VAL A O 1
ATOM 908 N N . PRO A 1 112 ? -18.172 8.781 3.062 1.00 87.38 112 PRO A N 1
ATOM 909 C CA . PRO A 1 112 ? -19.075 9.634 2.287 1.00 87.38 112 PRO A CA 1
ATOM 910 C C . PRO A 1 112 ? -18.682 11.118 2.344 1.00 87.38 112 PRO A C 1
ATOM 912 O O . PRO A 1 112 ? -18.065 11.563 3.317 1.00 87.38 112 PRO A O 1
ATOM 915 N N . ASP A 1 113 ? -19.071 11.900 1.331 1.00 82.75 113 ASP A N 1
ATOM 916 C CA . ASP A 1 113 ? -18.843 13.351 1.341 1.00 82.75 113 ASP A CA 1
ATOM 917 C C . ASP A 1 113 ? -19.726 14.005 2.426 1.00 82.75 113 ASP A C 1
ATOM 919 O O . ASP A 1 113 ? -20.949 13.823 2.425 1.00 82.75 113 ASP A O 1
ATOM 923 N N . PRO A 1 114 ? -19.148 14.798 3.349 1.00 80.38 114 PRO A N 1
ATOM 924 C CA . PRO A 1 114 ? -19.893 15.441 4.433 1.00 80.38 114 PRO A CA 1
ATOM 925 C C . PRO A 1 114 ? -20.974 16.433 3.970 1.00 80.38 114 PRO A C 1
ATOM 927 O O . PRO A 1 114 ? -21.792 16.871 4.784 1.00 80.38 114 PRO A O 1
ATOM 930 N N . ASN A 1 115 ? -20.978 16.824 2.692 1.00 76.62 115 ASN A N 1
ATOM 931 C CA . ASN A 1 115 ? -21.956 17.744 2.107 1.00 76.62 115 ASN A CA 1
ATOM 932 C C . ASN A 1 115 ? -23.070 17.038 1.317 1.00 76.62 115 ASN A C 1
ATOM 934 O O . ASN A 1 115 ? -23.988 17.708 0.844 1.00 76.62 115 ASN A O 1
ATOM 938 N N . GLU A 1 116 ? -23.003 15.715 1.153 1.00 69.62 116 GLU A N 1
ATOM 939 C CA . GLU A 1 116 ? -23.974 14.954 0.357 1.00 69.62 116 GLU A CA 1
ATOM 940 C C . GLU A 1 116 ? -25.312 14.769 1.095 1.00 69.62 116 GLU A C 1
ATOM 942 O O . GLU A 1 116 ? -26.374 14.712 0.472 1.00 69.62 116 GLU A O 1
ATOM 947 N N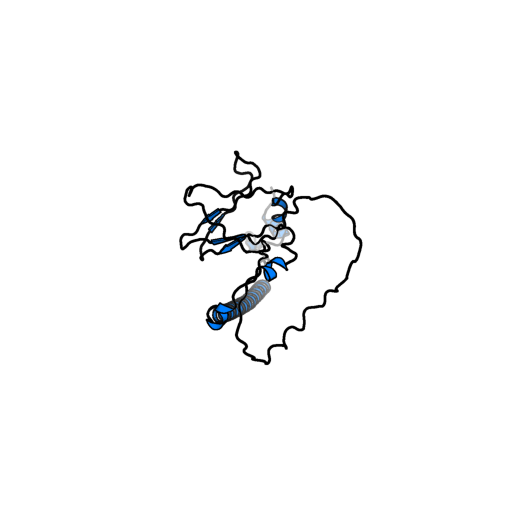 . SER A 1 117 ? -25.291 14.751 2.434 1.00 62.19 117 SER A N 1
ATOM 948 C CA . SER A 1 117 ? -26.508 14.650 3.244 1.00 62.19 117 SER A CA 1
ATOM 949 C C . SER A 1 117 ? -27.134 16.028 3.507 1.00 62.19 117 SER A C 1
ATOM 951 O O . SER A 1 117 ? -26.532 16.898 4.136 1.00 62.19 117 SER A O 1
ATOM 953 N N . SER A 1 118 ? -28.379 16.231 3.057 1.00 60.75 118 SER A N 1
ATOM 954 C CA . SER A 1 118 ? -29.150 17.456 3.348 1.00 60.75 118 SER A CA 1
ATOM 955 C C . SER A 1 118 ? -29.603 17.542 4.811 1.00 60.75 118 SER A C 1
ATOM 957 O O . SER A 1 118 ? -30.013 18.615 5.254 1.00 60.75 118 SER A O 1
ATOM 959 N N . GLU A 1 119 ? -29.587 16.423 5.539 1.00 64.62 119 GLU A N 1
ATOM 960 C CA . GLU A 1 119 ? -30.080 16.339 6.917 1.00 64.62 119 GLU A CA 1
ATOM 961 C C . GLU A 1 119 ? -29.038 16.822 7.935 1.00 64.62 119 GLU A C 1
ATOM 963 O O . GLU A 1 119 ? -29.408 17.440 8.932 1.00 64.62 119 GLU A O 1
ATOM 968 N N . PHE A 1 120 ? -27.740 16.629 7.658 1.00 61.78 120 PHE A N 1
ATOM 969 C CA . PHE A 1 120 ? -26.642 17.044 8.540 1.00 61.78 120 PHE A CA 1
ATOM 970 C C . PHE A 1 120 ? -25.434 17.554 7.733 1.00 61.78 120 PHE A C 1
ATOM 972 O O . PHE A 1 120 ? -24.431 16.845 7.603 1.00 61.78 120 PHE A O 1
ATOM 979 N N . PRO A 1 121 ? -25.491 18.782 7.184 1.00 60.69 121 PRO A N 1
ATOM 980 C CA . PRO A 1 121 ? -24.352 19.351 6.474 1.00 60.69 121 PRO A CA 1
ATOM 981 C C . PRO A 1 121 ? -23.131 19.431 7.407 1.00 60.69 121 PRO A C 1
ATOM 983 O O . PRO A 1 121 ? -23.252 19.914 8.532 1.00 60.69 121 PRO A O 1
ATOM 986 N N . GLN A 1 122 ? -21.960 19.006 6.913 1.00 68.62 122 GLN A N 1
ATOM 987 C CA . GLN A 1 122 ? -20.662 18.944 7.621 1.00 68.62 122 GLN A CA 1
ATOM 988 C C . GLN A 1 122 ? -20.444 17.716 8.522 1.00 68.62 122 GLN A C 1
ATOM 990 O O . GLN A 1 122 ? -19.510 17.702 9.327 1.00 68.62 122 GLN A O 1
ATOM 995 N N . ARG A 1 123 ? -21.252 16.659 8.385 1.00 71.75 123 ARG A N 1
ATOM 996 C CA . ARG A 1 123 ? -21.035 15.416 9.133 1.00 71.75 123 ARG A CA 1
ATOM 997 C C . ARG A 1 123 ? -20.052 14.497 8.414 1.00 71.75 123 ARG A C 1
ATOM 999 O O . ARG A 1 123 ? -20.363 13.944 7.367 1.00 71.75 123 ARG A O 1
ATOM 1006 N N . LEU A 1 124 ? -18.887 14.283 9.014 1.00 79.88 124 LEU A N 1
ATOM 1007 C CA . LEU A 1 124 ? -17.955 13.246 8.574 1.00 79.88 124 LEU A CA 1
ATOM 1008 C C . LEU A 1 124 ? -18.415 11.895 9.126 1.00 79.88 124 LEU A C 1
ATOM 1010 O O . LEU A 1 124 ? -18.699 11.769 10.316 1.00 79.88 124 LEU A O 1
ATOM 1014 N N . SER A 1 125 ? -18.503 10.892 8.257 1.00 82.81 125 SER A N 1
ATOM 1015 C CA . SER A 1 125 ? -18.829 9.518 8.639 1.00 82.81 125 SER A CA 1
ATOM 1016 C C . SER A 1 125 ? -17.869 8.549 7.960 1.00 82.81 125 SER A C 1
ATOM 1018 O O . SER A 1 125 ? -17.310 8.843 6.904 1.00 82.81 125 SER A O 1
ATOM 1020 N N . MET A 1 126 ? -17.648 7.403 8.594 1.00 88.81 126 MET A N 1
ATOM 1021 C CA . MET A 1 126 ? -16.867 6.304 8.043 1.00 88.81 126 MET A CA 1
ATOM 1022 C C . MET A 1 126 ? -17.660 5.022 8.253 1.00 88.81 126 MET A C 1
ATOM 1024 O O . MET A 1 126 ? -18.120 4.751 9.360 1.00 88.81 126 MET A O 1
ATOM 1028 N N . VAL A 1 127 ? -17.816 4.238 7.193 1.00 90.75 127 VAL A N 1
ATOM 1029 C CA . VAL A 1 127 ? -18.587 2.997 7.195 1.00 90.75 127 VAL A CA 1
ATOM 1030 C C . VAL A 1 127 ? -17.647 1.838 6.895 1.00 90.75 127 VAL A C 1
ATOM 1032 O O . VAL A 1 127 ? -16.979 1.813 5.862 1.00 90.75 127 VAL A O 1
ATOM 1035 N N . LEU A 1 128 ? -17.608 0.862 7.800 1.00 92.62 128 LEU A N 1
ATOM 1036 C CA . LEU A 1 128 ? -16.790 -0.340 7.670 1.00 92.62 128 LEU A CA 1
ATOM 1037 C C . LEU A 1 128 ? -17.690 -1.535 7.355 1.00 92.62 128 LEU A C 1
ATOM 1039 O O . LEU A 1 128 ? -18.644 -1.804 8.085 1.00 92.62 128 LEU A O 1
ATOM 1043 N N . ARG A 1 129 ? -17.389 -2.277 6.284 1.00 92.94 129 ARG A N 1
ATOM 1044 C CA . ARG A 1 129 ? -18.157 -3.471 5.897 1.00 92.94 129 ARG A CA 1
ATOM 1045 C C . ARG A 1 129 ? -17.251 -4.657 5.636 1.00 92.94 129 ARG A C 1
ATOM 1047 O O . ARG A 1 129 ? -16.397 -4.611 4.755 1.00 92.94 129 ARG A O 1
ATOM 1054 N N . SER A 1 130 ? -17.483 -5.744 6.365 1.00 93.25 130 SER A N 1
ATOM 1055 C CA . SER A 1 130 ? -16.777 -7.007 6.171 1.00 93.25 130 SER A CA 1
ATOM 1056 C C . SER A 1 130 ? -17.730 -8.123 5.765 1.00 93.25 130 SER A C 1
ATOM 1058 O O . SER A 1 130 ? -18.831 -8.237 6.298 1.00 93.25 130 SER A O 1
ATOM 1060 N N . SER A 1 131 ? -17.293 -8.963 4.829 1.00 92.06 131 SER A N 1
ATOM 1061 C CA . SER A 1 131 ? -18.003 -10.169 4.386 1.00 92.06 131 SER A CA 1
ATOM 1062 C C . SER A 1 131 ? -17.380 -11.467 4.911 1.00 92.06 131 SER A C 1
ATOM 1064 O O . SER A 1 131 ? -17.937 -12.540 4.690 1.00 92.06 131 SER A O 1
ATOM 1066 N N . ILE A 1 132 ? -16.225 -11.383 5.583 1.00 92.81 132 ILE A N 1
ATOM 1067 C CA . ILE A 1 132 ? -15.371 -12.542 5.905 1.00 92.81 132 ILE A CA 1
ATOM 1068 C C . ILE A 1 132 ? -15.250 -12.762 7.421 1.00 92.81 132 ILE A C 1
ATOM 1070 O O . ILE A 1 132 ? -14.911 -13.859 7.862 1.00 92.81 132 ILE A O 1
ATOM 1074 N N . GLY A 1 133 ? -15.564 -11.760 8.244 1.00 91.19 133 GLY A N 1
ATOM 1075 C CA . GLY A 1 133 ? -15.495 -11.897 9.696 1.00 91.19 133 GLY A CA 1
ATOM 1076 C C . GLY A 1 133 ? -15.923 -10.641 10.453 1.00 91.19 133 GLY A C 1
ATOM 1077 O O . GLY A 1 133 ? -16.283 -9.641 9.831 1.00 91.19 133 GLY A O 1
ATOM 1078 N N . PRO A 1 134 ? -15.907 -10.697 11.795 1.00 93.50 134 PRO A N 1
ATOM 1079 C CA . PRO A 1 134 ? -16.223 -9.550 12.635 1.00 93.50 134 PRO A CA 1
ATOM 1080 C C . PRO A 1 134 ? -15.144 -8.468 12.534 1.00 93.50 134 PRO A C 1
ATOM 1082 O O . PRO A 1 134 ? -13.985 -8.752 12.233 1.00 93.50 134 PRO A O 1
ATOM 1085 N N . ILE A 1 135 ? -15.542 -7.233 12.824 1.00 93.06 135 ILE A N 1
ATOM 1086 C CA . ILE A 1 135 ? -14.653 -6.078 12.947 1.00 93.06 135 ILE A CA 1
ATOM 1087 C C . ILE A 1 135 ? -14.607 -5.711 14.430 1.00 93.06 135 ILE A C 1
ATOM 1089 O O . ILE A 1 135 ? -15.661 -5.531 15.039 1.00 93.06 135 ILE A O 1
ATOM 1093 N N . ASN A 1 136 ? -13.410 -5.602 15.004 1.00 93.12 136 ASN A N 1
ATOM 1094 C CA . ASN A 1 136 ? -13.220 -5.111 16.365 1.00 93.12 136 ASN A CA 1
ATOM 1095 C C . ASN A 1 136 ? -12.704 -3.672 16.319 1.00 93.12 136 ASN A C 1
ATOM 1097 O O . ASN A 1 136 ? -11.788 -3.359 15.557 1.00 93.12 136 ASN A O 1
ATOM 1101 N N . CYS A 1 137 ? -13.258 -2.813 17.168 1.00 92.44 137 CYS A N 1
ATOM 1102 C CA . CYS A 1 137 ? -12.825 -1.429 17.307 1.00 92.44 137 CYS A CA 1
ATOM 1103 C C . CYS A 1 137 ? -12.388 -1.175 18.751 1.00 92.44 137 CYS A C 1
ATOM 1105 O O . CYS A 1 137 ? -13.054 -1.618 19.688 1.00 92.44 137 CYS A O 1
ATOM 1107 N N . TYR A 1 138 ? -11.292 -0.445 18.932 1.00 91.00 138 TYR A N 1
ATOM 1108 C CA . TYR A 1 138 ? -10.725 -0.140 20.239 1.00 91.00 138 TYR A CA 1
ATOM 1109 C C . TYR A 1 138 ? -10.394 1.348 20.348 1.00 91.00 138 TYR A C 1
ATOM 1111 O O . TYR A 1 138 ? -9.671 1.884 19.514 1.00 91.00 138 TYR A O 1
ATOM 1119 N N . LEU A 1 139 ? -10.891 2.016 21.382 1.00 90.75 139 LEU A N 1
ATOM 1120 C CA . LEU A 1 139 ? -10.537 3.390 21.716 1.00 90.75 139 LEU A CA 1
ATOM 1121 C C . LEU A 1 139 ? -9.223 3.395 22.512 1.00 90.75 139 LEU A C 1
ATOM 1123 O O . LEU A 1 139 ? -9.129 2.762 23.563 1.00 90.75 139 LEU A O 1
ATOM 1127 N N . LEU A 1 140 ? -8.218 4.111 22.003 1.00 87.06 140 LEU A N 1
ATOM 1128 C CA . LEU A 1 140 ? -6.875 4.221 22.596 1.00 87.06 140 LEU A CA 1
ATOM 1129 C C . LEU A 1 140 ? -6.631 5.563 23.303 1.00 87.06 140 LEU A C 1
ATOM 1131 O O . LEU A 1 140 ? -5.564 5.773 23.885 1.00 87.06 140 LEU A O 1
ATOM 1135 N N . SER A 1 141 ? -7.581 6.494 23.189 1.00 77.00 141 SER A N 1
ATOM 1136 C CA . SER A 1 141 ? -7.367 7.900 23.513 1.00 77.00 141 SER A CA 1
ATOM 1137 C C . SER A 1 141 ? -7.136 8.159 25.005 1.00 77.00 141 SER A C 1
ATOM 1139 O O . SER A 1 141 ? -7.821 7.605 25.862 1.00 77.00 141 SER A O 1
ATOM 1141 N N . ARG A 1 142 ? -6.194 9.065 25.291 1.00 62.84 142 ARG A N 1
ATOM 1142 C CA . ARG A 1 142 ? -5.869 9.581 26.624 1.00 62.84 142 ARG A CA 1
ATOM 1143 C C . ARG A 1 142 ? -6.385 11.014 26.769 1.00 62.84 142 ARG A C 1
ATOM 1145 O O . ARG A 1 142 ? -5.604 11.937 26.974 1.00 62.84 142 ARG A O 1
ATOM 1152 N N . HIS A 1 143 ? -7.691 11.225 26.663 1.00 56.81 143 HIS A N 1
ATOM 1153 C CA . HIS A 1 143 ? -8.245 12.461 27.207 1.00 56.81 143 HIS A CA 1
ATOM 1154 C C . HIS A 1 143 ? -8.420 12.228 28.705 1.00 56.81 143 HIS A C 1
ATOM 1156 O O . HIS A 1 143 ? -9.401 11.638 29.149 1.00 56.81 143 HIS A O 1
ATOM 1162 N N . GLU A 1 144 ? -7.432 12.654 29.497 1.00 47.78 144 GLU A N 1
ATOM 1163 C CA . GLU A 1 144 ? -7.743 13.041 30.870 1.00 47.78 144 GLU A CA 1
ATOM 1164 C C . GLU A 1 144 ? -8.788 14.150 30.735 1.00 47.78 144 GLU A C 1
ATOM 1166 O O . GLU A 1 144 ? -8.454 15.271 30.349 1.00 47.78 144 GLU A O 1
ATOM 1171 N N . GLU A 1 145 ? -10.060 13.832 30.979 1.00 41.19 145 GLU A N 1
ATOM 1172 C CA . GLU A 1 145 ? -11.087 14.841 31.192 1.00 41.19 145 GLU A CA 1
ATOM 1173 C C . GLU A 1 145 ? -10.614 15.704 32.364 1.00 41.19 145 GLU A C 1
ATOM 1175 O O . GLU A 1 145 ? -10.856 15.416 33.537 1.00 41.19 145 GLU A O 1
ATOM 1180 N N . ARG A 1 146 ? -9.896 16.786 32.058 1.00 38.56 146 ARG A N 1
ATOM 1181 C CA . ARG A 1 146 ? -9.657 17.876 32.993 1.00 38.56 146 ARG A CA 1
ATOM 1182 C C . ARG A 1 146 ? -10.983 18.610 33.155 1.00 38.56 146 ARG A C 1
ATOM 1184 O O . ARG A 1 146 ? -11.142 19.737 32.693 1.00 38.56 146 ARG A O 1
ATOM 1191 N N . PHE A 1 147 ? -11.946 17.968 33.816 1.00 35.09 147 PHE A N 1
ATOM 1192 C CA . PHE A 1 147 ? -13.052 18.676 34.435 1.00 35.09 147 PHE A CA 1
ATOM 1193 C C . PHE A 1 147 ? -12.432 19.689 35.391 1.00 35.09 147 PHE A C 1
ATOM 1195 O O . PHE A 1 147 ? -11.758 19.338 36.360 1.00 35.09 147 PHE A O 1
ATOM 1202 N N . GLY A 1 148 ? -12.574 20.964 35.039 1.00 38.38 148 GLY A N 1
ATOM 1203 C CA . GLY A 1 148 ? -11.933 22.056 35.742 1.00 38.38 148 GLY A CA 1
ATOM 1204 C C . GLY A 1 148 ? -12.300 22.071 37.222 1.00 38.38 148 GLY A C 1
ATOM 1205 O O . GLY A 1 148 ? -13.439 22.349 37.586 1.00 38.38 148 GLY A O 1
ATOM 1206 N N . SER A 1 149 ? -11.304 21.882 38.080 1.00 29.03 149 SER A N 1
ATOM 1207 C CA . SER A 1 149 ? -11.291 22.492 39.404 1.00 29.03 149 SER A CA 1
ATOM 1208 C C . SER A 1 149 ? -10.240 23.596 39.394 1.00 29.03 149 SER A C 1
ATOM 1210 O O . SER A 1 149 ? -9.039 23.343 39.319 1.00 29.03 149 SER A O 1
ATOM 1212 N N . SER A 1 150 ? -10.719 24.835 39.387 1.00 33.50 150 SER A N 1
ATOM 1213 C CA . SER A 1 150 ? -9.921 26.054 39.440 1.00 33.50 150 SER A CA 1
ATOM 1214 C C . SER A 1 150 ? -8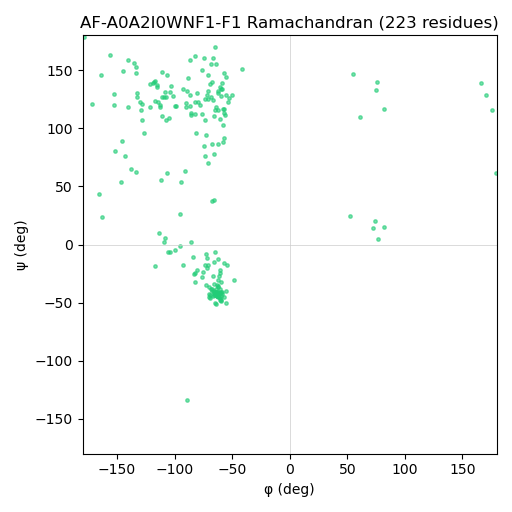.962 26.115 40.644 1.00 33.50 150 SER A C 1
ATOM 1216 O O . SER A 1 150 ? -9.371 25.793 41.755 1.00 33.50 150 SER A O 1
ATOM 1218 N N . GLN A 1 151 ? -7.778 26.708 40.396 1.00 30.67 151 GLN A N 1
ATOM 1219 C CA . GLN A 1 151 ? -6.785 27.286 41.338 1.00 30.67 151 GLN A CA 1
ATOM 1220 C C . GLN A 1 151 ? -5.941 26.246 42.118 1.00 30.67 151 GLN A C 1
ATOM 1222 O O . GLN A 1 151 ? -6.475 25.263 42.603 1.00 30.67 151 GLN A O 1
ATOM 1227 N N . THR A 1 152 ? -4.609 26.327 42.242 1.00 28.44 152 THR A N 1
ATOM 1228 C CA . THR A 1 152 ? -3.697 27.469 42.485 1.00 28.44 152 THR A CA 1
ATOM 1229 C C . THR A 1 152 ? -2.257 27.205 41.988 1.00 28.44 152 THR A C 1
ATOM 1231 O O . THR A 1 152 ? -1.857 26.069 41.769 1.00 28.44 152 THR A O 1
ATOM 1234 N N . GLU A 1 153 ? -1.509 28.303 41.861 1.00 31.88 153 GLU A N 1
ATOM 1235 C CA . GLU A 1 153 ? -0.125 28.538 41.410 1.00 31.88 153 GLU A CA 1
ATOM 1236 C C . GLU A 1 153 ? 0.993 27.569 41.867 1.00 31.88 153 GLU A C 1
ATOM 1238 O O . GLU A 1 153 ? 0.994 27.071 42.990 1.00 31.88 153 GLU A O 1
ATOM 1243 N N . GLY A 1 154 ? 2.028 27.427 41.022 1.00 26.31 154 GLY A N 1
ATOM 1244 C CA . GLY A 1 154 ? 3.335 26.847 41.368 1.00 26.31 154 GLY A CA 1
ATOM 1245 C C . GLY A 1 154 ? 4.271 26.733 40.154 1.00 26.31 154 GLY A C 1
ATOM 1246 O O . GLY A 1 154 ? 3.956 26.038 39.199 1.00 26.31 154 GLY A O 1
ATOM 1247 N N . MET A 1 155 ? 5.385 27.465 40.180 1.00 30.36 155 MET A N 1
ATOM 1248 C CA . MET A 1 155 ? 6.358 27.690 39.098 1.00 30.36 155 MET A CA 1
ATOM 1249 C C . MET A 1 155 ? 7.295 26.496 38.801 1.00 30.36 155 MET A C 1
ATOM 1251 O O . MET A 1 155 ? 7.589 25.719 39.704 1.00 30.36 155 MET A O 1
ATOM 1255 N N . ASP A 1 156 ? 7.887 26.533 37.590 1.00 25.19 156 ASP A N 1
ATOM 1256 C CA . ASP A 1 156 ? 9.238 26.038 37.215 1.00 25.19 156 ASP A CA 1
ATOM 1257 C C . ASP A 1 156 ? 9.425 24.499 37.061 1.00 25.19 156 ASP A C 1
ATOM 1259 O O . ASP A 1 156 ? 8.881 23.718 37.824 1.00 25.19 156 ASP A O 1
ATOM 1263 N N . LEU A 1 157 ? 10.159 23.912 36.102 1.00 31.00 157 LEU A N 1
ATOM 1264 C CA . LEU A 1 157 ? 11.158 24.369 35.132 1.00 31.00 157 LEU A CA 1
ATOM 1265 C C . LEU A 1 157 ? 11.038 23.594 33.802 1.00 31.00 157 LEU A C 1
ATOM 1267 O O . LEU A 1 157 ? 10.776 22.394 33.762 1.00 31.00 157 LEU A O 1
ATOM 1271 N N . CYS A 1 158 ? 11.395 24.285 32.721 1.00 31.73 158 CYS A N 1
ATOM 1272 C CA . CYS A 1 158 ? 11.864 23.721 31.458 1.00 31.73 158 CYS A CA 1
ATOM 1273 C C . CYS A 1 158 ? 13.081 22.797 31.679 1.00 31.73 158 CYS A C 1
ATOM 1275 O O . CYS A 1 158 ? 14.077 23.237 32.255 1.00 31.73 158 CYS A O 1
ATOM 1277 N N . SER A 1 159 ? 13.052 21.561 31.162 1.00 29.92 159 SER A N 1
ATOM 1278 C CA . SER A 1 159 ? 14.267 20.749 31.010 1.00 29.92 159 SER A CA 1
ATOM 1279 C C . SER A 1 159 ? 14.389 20.208 29.591 1.00 29.92 159 SER A C 1
ATOM 1281 O O . SER A 1 159 ? 13.655 19.331 29.143 1.00 29.92 159 SER A O 1
ATOM 1283 N N . LYS A 1 160 ? 15.343 20.808 28.883 1.00 32.12 160 LYS A N 1
ATOM 1284 C CA . LYS A 1 160 ? 15.810 20.468 27.544 1.00 32.12 160 LYS A CA 1
ATOM 1285 C C . LYS A 1 160 ? 16.347 19.039 27.537 1.00 32.12 160 LYS A C 1
ATOM 1287 O O . LYS A 1 160 ? 17.293 18.769 28.268 1.00 32.12 160 LYS A O 1
ATOM 1292 N N . HIS A 1 161 ? 15.877 18.191 26.626 1.00 34.34 161 HIS A N 1
ATOM 1293 C CA . HIS A 1 161 ? 16.683 17.066 26.161 1.00 34.34 161 HIS A CA 1
ATOM 1294 C C . HIS A 1 161 ? 16.715 17.045 24.636 1.00 34.34 161 HIS A C 1
ATOM 1296 O O . HIS A 1 161 ? 15.705 16.955 23.947 1.00 34.34 161 HIS A O 1
ATOM 1302 N N . SER A 1 162 ? 17.932 17.251 24.150 1.00 30.33 162 SER A N 1
ATOM 1303 C CA . SER A 1 162 ? 18.363 17.273 22.765 1.00 30.33 162 SER A CA 1
ATOM 1304 C C . SER A 1 162 ? 18.094 15.947 22.063 1.00 30.33 162 SER A C 1
ATOM 1306 O O . SER A 1 162 ? 18.463 14.884 22.558 1.00 30.33 162 SER A O 1
ATOM 1308 N N . CYS A 1 163 ? 17.538 16.059 20.866 1.00 32.47 163 CYS A N 1
ATOM 1309 C CA . CYS A 1 163 ? 17.554 15.065 19.807 1.00 32.47 163 CYS A CA 1
ATOM 1310 C C . CYS A 1 163 ? 18.984 14.557 19.541 1.00 32.47 163 CYS A C 1
ATOM 1312 O O . CYS A 1 163 ? 19.901 15.351 19.326 1.00 32.47 163 CYS A O 1
ATOM 1314 N N . LEU A 1 164 ? 19.162 13.233 19.541 1.00 36.62 164 LEU A N 1
ATOM 1315 C CA . LEU A 1 164 ? 20.360 12.569 19.025 1.00 36.62 164 LEU A CA 1
ATOM 1316 C C . LEU A 1 164 ? 20.010 11.796 17.742 1.00 36.62 164 LEU A C 1
ATOM 1318 O O . LEU A 1 164 ? 18.871 11.344 17.607 1.00 36.62 164 LEU A O 1
ATOM 1322 N N . PRO A 1 165 ? 20.948 11.669 16.786 1.00 32.53 165 PRO A N 1
ATOM 1323 C CA . PRO A 1 165 ? 20.676 11.099 15.471 1.00 32.53 165 PRO A CA 1
ATOM 1324 C C . PRO A 1 165 ? 20.556 9.569 15.520 1.00 32.53 165 PRO A C 1
ATOM 1326 O O . PRO A 1 165 ? 21.213 8.906 16.320 1.00 32.53 165 PRO A O 1
ATOM 1329 N N . MET A 1 166 ? 19.745 9.021 14.614 1.00 39.19 166 MET A N 1
ATOM 1330 C CA . MET A 1 166 ? 19.717 7.601 14.248 1.00 39.19 166 MET A CA 1
ATOM 1331 C C . MET A 1 166 ? 21.082 7.182 13.691 1.00 39.19 166 MET A C 1
ATOM 1333 O O . MET A 1 166 ? 21.414 7.609 12.593 1.00 39.19 166 MET A O 1
ATOM 1337 N N . ASP A 1 167 ? 21.848 6.398 14.454 1.00 34.94 167 ASP A N 1
ATOM 1338 C CA . ASP A 1 167 ? 22.812 5.394 13.963 1.00 34.94 167 ASP A CA 1
ATOM 1339 C C . ASP A 1 167 ? 23.513 4.700 15.152 1.00 34.94 167 ASP A C 1
ATOM 1341 O O . ASP A 1 167 ? 24.721 4.811 15.312 1.00 34.94 167 ASP A O 1
ATOM 1345 N N . GLU A 1 168 ? 22.776 3.999 16.033 1.00 33.09 168 GLU A N 1
ATOM 1346 C CA . GLU A 1 168 ? 23.406 3.064 16.998 1.00 33.09 168 GLU A CA 1
ATOM 1347 C C . GLU A 1 168 ? 22.432 2.085 17.701 1.00 33.09 168 GLU A C 1
ATOM 1349 O O . GLU A 1 168 ? 22.526 1.835 18.899 1.00 33.09 168 GLU A O 1
ATOM 1354 N N . ILE A 1 169 ? 21.484 1.472 16.975 1.00 34.97 169 ILE A N 1
ATOM 1355 C CA . ILE A 1 169 ? 20.644 0.374 17.517 1.00 34.97 169 ILE A CA 1
ATOM 1356 C C . ILE A 1 169 ? 20.987 -0.945 16.818 1.00 34.97 169 ILE A C 1
ATOM 1358 O O . ILE A 1 169 ? 20.140 -1.608 16.224 1.00 34.97 169 ILE A O 1
ATOM 1362 N N . MET A 1 170 ? 22.261 -1.337 16.852 1.00 32.44 170 MET A N 1
ATOM 1363 C CA . MET A 1 170 ? 22.654 -2.671 16.394 1.00 32.44 170 MET A CA 1
ATOM 1364 C C . MET A 1 170 ? 23.830 -3.234 17.192 1.00 32.44 170 MET A C 1
ATOM 1366 O O . MET A 1 170 ? 24.827 -3.625 16.604 1.00 32.44 170 MET A O 1
ATOM 1370 N N . THR A 1 171 ? 23.726 -3.286 18.529 1.00 33.44 171 THR A N 1
ATOM 1371 C CA . THR A 1 171 ? 24.759 -3.947 19.367 1.00 33.44 171 THR A CA 1
ATOM 1372 C C . THR A 1 171 ? 24.354 -4.292 20.810 1.00 33.44 171 THR A C 1
ATOM 1374 O O . THR A 1 171 ? 25.228 -4.494 21.647 1.00 33.44 171 THR A O 1
ATOM 1377 N N . VAL A 1 172 ? 23.063 -4.453 21.143 1.00 32.03 172 VAL A N 1
ATOM 1378 C CA . VAL A 1 172 ? 22.663 -4.897 22.502 1.00 32.03 172 VAL A CA 1
ATOM 1379 C C . VAL A 1 172 ? 21.608 -6.005 22.470 1.00 32.03 172 VAL A C 1
ATOM 1381 O O . VAL A 1 172 ? 20.507 -5.856 22.976 1.00 32.03 172 VAL A O 1
ATOM 1384 N N . PHE A 1 173 ? 21.944 -7.157 21.892 1.00 30.25 173 PHE A N 1
ATOM 1385 C CA . PHE A 1 173 ? 21.246 -8.409 22.213 1.00 30.25 173 PHE A CA 1
ATOM 1386 C C . PHE A 1 173 ? 22.240 -9.554 22.348 1.00 30.25 173 PHE A C 1
ATOM 1388 O O . PHE A 1 173 ? 22.228 -10.511 21.585 1.00 30.25 173 PHE A O 1
ATOM 1395 N N . HIS A 1 174 ? 23.109 -9.465 23.352 1.00 28.14 174 HIS A N 1
ATOM 1396 C CA . HIS A 1 174 ? 23.777 -10.643 23.885 1.00 28.14 174 HIS A CA 1
ATOM 1397 C C . HIS A 1 174 ? 23.613 -10.682 25.406 1.00 28.14 174 HIS A C 1
ATOM 1399 O O . HIS A 1 174 ? 24.042 -9.783 26.119 1.00 28.14 174 HIS A O 1
ATOM 1405 N N . SER A 1 175 ? 22.997 -11.784 25.845 1.00 28.55 175 SER A N 1
ATOM 1406 C CA . SER A 1 175 ? 23.069 -12.400 27.173 1.00 28.55 175 SER A CA 1
ATOM 1407 C C . SER A 1 175 ? 22.597 -11.571 28.377 1.00 28.55 175 SER A C 1
ATOM 1409 O O . SER A 1 175 ? 23.306 -10.703 28.868 1.00 28.55 175 SER A O 1
ATOM 1411 N N . ASN A 1 176 ? 21.462 -11.960 28.966 1.00 29.91 176 ASN A N 1
ATOM 1412 C CA . ASN A 1 176 ? 21.494 -12.782 30.181 1.00 29.91 176 ASN A CA 1
ATOM 1413 C C . ASN A 1 176 ? 20.094 -13.273 30.563 1.00 29.91 176 ASN A C 1
ATOM 1415 O O . ASN A 1 176 ? 19.173 -12.507 30.824 1.00 29.91 176 ASN A O 1
ATOM 1419 N N . ALA A 1 177 ? 19.971 -14.597 30.621 1.00 30.69 177 ALA A N 1
ATOM 1420 C CA . ALA A 1 177 ? 18.883 -15.280 31.286 1.00 30.69 177 ALA A CA 1
ATOM 1421 C C . ALA A 1 177 ? 19.035 -15.123 32.805 1.00 30.69 177 ALA A C 1
ATOM 1423 O O . ALA A 1 177 ? 20.099 -15.403 33.356 1.00 30.69 177 ALA A O 1
ATOM 1424 N N . SER A 1 178 ? 17.957 -14.758 33.493 1.00 29.34 178 SER A N 1
ATOM 1425 C CA . SER A 1 178 ? 17.736 -15.133 34.890 1.00 29.34 178 SER A CA 1
ATOM 1426 C C . SER A 1 178 ? 16.241 -15.182 35.175 1.00 29.34 178 SER A C 1
ATOM 1428 O O . SER A 1 178 ? 15.505 -14.222 34.981 1.00 29.34 178 SER A O 1
ATOM 1430 N N . LYS A 1 179 ? 15.814 -16.376 35.581 1.00 32.69 179 LYS A N 1
ATOM 1431 C CA . LYS A 1 179 ? 14.486 -16.719 36.081 1.00 32.69 179 LYS A CA 1
ATOM 1432 C C . LYS A 1 179 ? 14.289 -16.072 37.450 1.00 32.69 179 LYS A C 1
ATOM 1434 O O . LYS A 1 179 ? 15.159 -16.247 38.299 1.00 32.69 179 LYS A O 1
ATOM 1439 N N . GLN A 1 180 ? 13.116 -15.505 37.723 1.00 28.78 180 GLN A N 1
ATOM 1440 C CA . GLN A 1 180 ? 12.572 -15.536 39.080 1.00 28.78 180 GLN A CA 1
ATOM 1441 C C . GLN A 1 180 ? 11.044 -15.460 39.082 1.00 28.78 180 GLN A C 1
ATOM 1443 O O . GLN A 1 180 ? 10.434 -14.647 38.397 1.00 28.78 180 GLN A O 1
ATOM 1448 N N . LEU A 1 181 ? 10.468 -16.407 39.821 1.00 27.11 181 LEU A N 1
ATOM 1449 C CA . LEU A 1 181 ? 9.052 -16.598 40.105 1.00 27.11 181 LEU A CA 1
ATOM 1450 C C . LEU A 1 181 ? 8.628 -15.765 41.328 1.00 27.11 181 LEU A C 1
ATOM 1452 O O . LEU A 1 181 ? 9.437 -15.560 42.229 1.00 27.11 181 LEU A O 1
ATOM 1456 N N . ALA A 1 182 ? 7.313 -15.518 41.387 1.00 28.02 182 ALA A N 1
ATOM 1457 C CA . ALA A 1 182 ? 6.460 -15.216 42.547 1.00 28.02 182 ALA A CA 1
ATOM 1458 C C . ALA A 1 182 ? 6.426 -13.766 43.070 1.00 28.02 182 ALA A C 1
ATOM 1460 O O . ALA A 1 182 ? 7.376 -13.271 43.662 1.00 28.02 182 ALA A O 1
ATOM 1461 N N . SER A 1 183 ? 5.259 -13.118 43.009 1.00 26.98 183 SER A N 1
ATOM 1462 C CA . SER A 1 183 ? 4.223 -13.160 44.065 1.00 26.98 183 SER A CA 1
ATOM 1463 C C . SER A 1 183 ? 3.176 -12.056 43.840 1.00 26.98 183 SER A C 1
ATOM 1465 O O . SER A 1 183 ? 3.502 -10.945 43.437 1.00 26.98 183 SER A O 1
ATOM 1467 N N . GLU A 1 184 ? 1.906 -12.394 44.061 1.00 30.84 184 GLU A N 1
ATOM 1468 C CA . GLU A 1 184 ? 0.757 -11.484 43.998 1.00 30.84 184 GLU A CA 1
ATOM 1469 C C . GLU A 1 184 ? 0.746 -10.506 45.181 1.00 30.84 184 GLU A C 1
ATOM 1471 O O . GLU A 1 184 ? 1.039 -10.899 46.312 1.00 30.84 184 GLU A O 1
ATOM 1476 N N . SER A 1 185 ? 0.277 -9.276 44.955 1.00 29.95 185 SER A N 1
ATOM 1477 C CA . SER A 1 185 ? -0.771 -8.654 45.782 1.00 29.95 185 SER A CA 1
ATOM 1478 C C . SER A 1 185 ? -1.376 -7.431 45.074 1.00 29.95 185 SER A C 1
ATOM 1480 O O . SER A 1 185 ? -0.660 -6.729 44.358 1.00 29.95 185 SER A O 1
ATOM 1482 N N . PRO A 1 186 ? -2.684 -7.174 45.257 1.00 40.97 186 PRO A N 1
ATOM 1483 C CA . PRO A 1 186 ? -3.431 -6.167 44.520 1.00 40.97 186 PRO A CA 1
ATOM 1484 C C . PRO A 1 186 ? -3.356 -4.826 45.251 1.00 40.97 186 PRO A C 1
ATOM 1486 O O . PRO A 1 186 ? -3.614 -4.761 46.453 1.00 40.97 186 PRO A O 1
ATOM 1489 N N . ASN A 1 187 ? -3.046 -3.742 44.542 1.00 25.83 187 ASN A N 1
ATOM 1490 C CA . ASN A 1 187 ? -3.351 -2.421 45.071 1.00 25.83 187 ASN A CA 1
ATOM 1491 C C . ASN A 1 187 ? -3.855 -1.498 43.966 1.00 25.83 187 ASN A C 1
ATOM 1493 O O . ASN A 1 187 ? -3.194 -1.238 42.965 1.00 25.83 187 ASN A O 1
ATOM 1497 N N . SER A 1 188 ? -5.090 -1.080 44.184 1.00 37.38 188 SER A N 1
ATOM 1498 C CA . SER A 1 188 ? -5.977 -0.312 43.333 1.00 37.38 188 SER A CA 1
ATOM 1499 C C . SER A 1 188 ? -5.469 1.103 43.087 1.00 37.38 188 SER A C 1
ATOM 1501 O O . SER A 1 188 ? -5.542 1.940 43.985 1.00 37.38 188 SER A O 1
ATOM 1503 N N . GLN A 1 189 ? -5.062 1.365 41.847 1.00 29.86 189 GLN A N 1
ATOM 1504 C CA . GLN A 1 189 ? -5.341 2.604 41.124 1.00 29.86 189 GLN A CA 1
ATOM 1505 C C . GLN A 1 189 ? -5.514 2.222 39.650 1.00 29.86 189 GLN A C 1
ATOM 1507 O O . GLN A 1 189 ? -4.546 2.176 38.896 1.00 29.86 189 GLN A O 1
ATOM 1512 N N . GLU A 1 190 ? -6.741 1.888 39.242 1.00 33.28 190 GLU A N 1
ATOM 1513 C CA . GLU A 1 190 ? -7.094 1.919 37.821 1.00 33.28 190 GLU A CA 1
ATOM 1514 C C . GLU A 1 190 ? -7.069 3.388 37.390 1.00 33.28 190 GLU A C 1
ATOM 1516 O O . GLU A 1 190 ? -8.067 4.103 37.438 1.00 33.28 190 GLU A O 1
ATOM 1521 N N . SER A 1 191 ? -5.887 3.865 37.000 1.00 35.91 191 SER A N 1
ATOM 1522 C CA . SER A 1 191 ? -5.825 4.896 35.976 1.00 35.91 191 SER A CA 1
ATOM 1523 C C . SER A 1 191 ? -6.628 4.359 34.796 1.00 35.91 191 SER A C 1
ATOM 1525 O O . SER A 1 191 ? -6.349 3.255 34.331 1.00 35.91 191 SER A O 1
ATOM 1527 N N . LEU A 1 192 ? -7.608 5.122 34.311 1.00 43.44 192 LEU A N 1
ATOM 1528 C CA . LEU A 1 192 ? -8.414 4.841 33.112 1.00 43.44 192 LEU A CA 1
ATOM 1529 C C . LEU A 1 192 ? -7.569 4.876 31.815 1.00 43.44 192 LEU A C 1
ATOM 1531 O O . LEU A 1 192 ? -7.998 5.357 30.776 1.00 43.44 192 LEU A O 1
ATOM 1535 N N . SER A 1 193 ? -6.336 4.381 31.874 1.00 52.44 193 SER A N 1
ATOM 1536 C CA . SER A 1 193 ? -5.395 4.230 30.771 1.00 52.44 193 SER A CA 1
ATOM 1537 C C . SER A 1 193 ? -5.517 2.815 30.210 1.00 52.44 193 SER A C 1
ATOM 1539 O O . SER A 1 193 ? -4.549 2.059 30.186 1.00 52.44 193 SER A O 1
ATOM 1541 N N . GLY A 1 194 ? -6.739 2.426 29.852 1.00 67.19 194 GLY A N 1
ATOM 1542 C CA . GLY A 1 194 ? -7.034 1.121 29.277 1.00 67.19 194 GLY A CA 1
ATOM 1543 C C . GLY A 1 194 ? -7.542 1.275 27.855 1.00 67.19 194 GLY A C 1
ATOM 1544 O O . GLY A 1 194 ? -8.389 2.121 27.588 1.00 67.19 194 GLY A O 1
ATOM 1545 N N . ILE A 1 195 ? -7.044 0.441 26.946 1.00 80.38 195 ILE A N 1
ATOM 1546 C CA . ILE A 1 195 ? -7.649 0.238 25.629 1.00 80.38 195 ILE A CA 1
ATOM 1547 C C . ILE A 1 195 ? -9.099 -0.225 25.837 1.00 80.38 195 ILE A C 1
ATOM 1549 O O . ILE A 1 195 ? -9.328 -1.303 26.390 1.00 80.38 195 ILE A O 1
ATOM 1553 N N . VAL A 1 196 ? -10.080 0.566 25.394 1.00 85.25 196 VAL A N 1
ATOM 1554 C CA . VAL A 1 196 ? -11.507 0.237 25.557 1.00 85.25 196 VAL A CA 1
ATOM 1555 C C . VAL A 1 196 ? -12.047 -0.355 24.264 1.00 85.25 196 VAL A C 1
ATOM 1557 O O . VAL A 1 196 ? -12.061 0.310 23.231 1.00 85.25 196 VAL A O 1
ATOM 1560 N N . LYS A 1 197 ? -12.528 -1.600 24.304 1.00 86.62 197 LYS A N 1
ATOM 1561 C CA . LYS A 1 197 ? -13.220 -2.209 23.162 1.00 86.62 197 LYS A CA 1
ATOM 1562 C C . LYS A 1 197 ? -14.600 -1.567 22.986 1.00 86.62 197 LYS A C 1
ATOM 1564 O O . LYS A 1 197 ? -15.382 -1.505 23.930 1.00 86.62 197 LYS A O 1
ATOM 1569 N N . ILE A 1 198 ? -14.896 -1.120 21.772 1.00 84.81 198 ILE A N 1
ATOM 1570 C CA . ILE A 1 198 ? -16.201 -0.583 21.384 1.00 84.81 198 ILE A CA 1
ATOM 1571 C C . ILE A 1 198 ? -17.074 -1.773 20.976 1.00 84.81 198 ILE A C 1
ATOM 1573 O O . ILE A 1 198 ? -16.799 -2.424 19.967 1.00 84.81 198 ILE A O 1
ATOM 1577 N N . GLU A 1 199 ? -18.101 -2.082 21.767 1.00 75.81 199 GLU A N 1
ATOM 1578 C CA . GLU A 1 199 ? -19.067 -3.137 21.446 1.00 75.81 199 GLU A CA 1
ATOM 1579 C C . GLU A 1 199 ? -20.393 -2.544 20.951 1.00 75.81 199 GLU A C 1
ATOM 1581 O O . GLU A 1 199 ? -20.941 -1.653 21.608 1.00 75.81 199 GLU A O 1
ATOM 1586 N N . PRO A 1 200 ? -20.934 -3.033 19.818 1.00 65.06 200 PRO A N 1
ATOM 1587 C CA . PRO A 1 200 ? -22.282 -2.691 19.400 1.00 65.06 200 PRO A CA 1
ATOM 1588 C C . PRO A 1 200 ? -23.299 -3.181 20.438 1.00 65.06 200 PRO A C 1
ATOM 1590 O O . PRO A 1 200 ? -23.257 -4.336 20.853 1.00 65.06 200 PRO A O 1
ATOM 1593 N N . SER A 1 201 ? -24.234 -2.334 20.853 1.00 54.47 201 SER A N 1
ATOM 1594 C CA . SER A 1 201 ? -25.302 -2.705 21.777 1.00 54.47 201 SER A CA 1
ATOM 1595 C C . SER A 1 201 ? -26.313 -3.619 21.082 1.00 54.47 201 SER A C 1
ATOM 1597 O O . SER A 1 201 ? -26.905 -3.237 20.074 1.00 54.47 201 SER A O 1
ATOM 1599 N N . ASP A 1 202 ? -26.569 -4.798 21.658 1.00 52.28 202 ASP A N 1
ATOM 1600 C CA . ASP A 1 202 ? -27.447 -5.852 21.108 1.00 52.28 202 ASP A CA 1
ATOM 1601 C C . ASP A 1 202 ? -28.898 -5.421 20.824 1.00 52.28 202 ASP A C 1
ATOM 1603 O O . ASP A 1 202 ? -29.631 -6.119 20.120 1.00 52.28 202 ASP A O 1
ATOM 1607 N N . LEU A 1 203 ? -29.333 -4.286 21.375 1.00 49.78 203 LEU A N 1
ATOM 1608 C CA . LEU A 1 203 ? -30.694 -3.776 21.221 1.00 49.78 203 LEU A CA 1
ATOM 1609 C C . LEU A 1 203 ? -30.914 -2.971 19.941 1.00 49.78 203 LEU A C 1
ATOM 1611 O O . LEU A 1 203 ? -32.068 -2.695 19.622 1.00 49.78 203 LEU A O 1
ATOM 1615 N N . ASP A 1 204 ? -29.858 -2.610 19.211 1.00 50.97 204 ASP A N 1
ATOM 1616 C CA . ASP A 1 204 ? -30.019 -1.744 18.052 1.00 50.97 204 ASP A CA 1
ATOM 1617 C C . ASP A 1 204 ? -28.934 -1.979 16.996 1.00 50.97 204 ASP A C 1
ATOM 1619 O O . ASP A 1 204 ? -27.940 -1.265 16.891 1.00 50.97 204 ASP A O 1
ATOM 1623 N N . ARG A 1 205 ? -29.126 -3.028 16.187 1.00 51.31 205 ARG A N 1
ATOM 1624 C CA . ARG A 1 205 ? -28.276 -3.315 15.016 1.00 51.31 205 ARG A CA 1
ATOM 1625 C C . ARG A 1 205 ? -28.366 -2.247 13.917 1.00 51.31 205 ARG A C 1
ATOM 1627 O O . ARG A 1 205 ? -27.622 -2.345 12.946 1.00 51.31 205 ARG A O 1
ATOM 1634 N N . GLU A 1 206 ? -29.261 -1.273 14.066 1.00 50.47 206 GLU A N 1
ATOM 1635 C CA . GLU A 1 206 ? -29.446 -0.129 13.168 1.00 50.47 206 GLU A CA 1
ATOM 1636 C C . GLU A 1 206 ? -28.984 1.194 13.810 1.00 50.47 206 GLU A C 1
ATOM 1638 O O . GLU A 1 206 ? -29.077 2.244 13.178 1.00 50.47 206 GLU A O 1
ATOM 1643 N N . SER A 1 207 ? -28.447 1.163 15.039 1.00 48.84 207 SER A N 1
ATOM 1644 C CA . SER A 1 207 ? -27.866 2.346 15.678 1.00 48.84 207 SER A CA 1
ATOM 1645 C C . SER A 1 207 ? -26.519 2.692 15.049 1.00 48.84 207 SER A C 1
ATOM 1647 O O . SER A 1 207 ? -25.502 2.039 15.294 1.00 48.84 207 SER A O 1
ATOM 1649 N N . ASP A 1 208 ? -26.501 3.769 14.273 1.00 58.69 208 ASP A N 1
ATOM 1650 C CA . ASP A 1 208 ? -25.267 4.409 13.837 1.00 58.69 208 ASP A CA 1
ATOM 1651 C C . ASP A 1 208 ? -24.537 5.027 15.047 1.00 58.69 208 ASP A C 1
ATOM 1653 O O . ASP A 1 208 ? -25.094 5.843 15.789 1.00 58.69 208 ASP A O 1
ATOM 1657 N N . TYR A 1 209 ? -23.270 4.652 15.256 1.00 62.03 209 TYR A N 1
ATOM 1658 C CA . TYR A 1 209 ? -22.416 5.243 16.291 1.00 62.03 209 TYR A CA 1
ATOM 1659 C C . TYR A 1 209 ? -21.861 6.582 15.818 1.00 62.03 209 TYR A C 1
ATOM 1661 O O . TYR A 1 209 ? -21.166 6.665 14.805 1.00 62.03 209 TYR A O 1
ATOM 1669 N N . TRP A 1 210 ? -22.132 7.637 16.581 1.00 57.44 210 TRP A N 1
ATOM 1670 C CA . TRP A 1 210 ? -21.743 8.994 16.221 1.00 57.44 210 TRP A CA 1
ATOM 1671 C C . TRP A 1 210 ? -20.718 9.549 17.201 1.00 57.44 210 TRP A C 1
ATOM 1673 O O . TRP A 1 210 ? -20.997 9.682 18.391 1.00 57.44 210 TRP A O 1
ATOM 1683 N N . PHE A 1 211 ? -19.561 9.949 16.683 1.00 53.44 211 PHE A N 1
ATOM 1684 C CA . PHE A 1 211 ? -18.614 10.775 17.422 1.00 53.44 211 PHE A CA 1
ATOM 1685 C C . PHE A 1 211 ? -18.937 12.243 17.141 1.00 53.44 211 PHE A C 1
ATOM 1687 O O . PHE A 1 211 ? -18.982 12.672 15.986 1.00 53.44 211 PHE A O 1
ATOM 1694 N N . LEU A 1 212 ? -19.216 13.012 18.193 1.00 43.03 212 LEU A N 1
ATOM 1695 C CA . LEU A 1 212 ? -19.334 14.461 18.078 1.00 43.03 212 LEU A CA 1
ATOM 1696 C C . LEU A 1 212 ? -17.923 15.022 17.916 1.00 43.03 212 LEU A C 1
ATOM 1698 O O . LEU A 1 212 ? -17.052 14.756 18.739 1.00 43.03 212 LEU A O 1
ATOM 1702 N N . SER A 1 213 ? -17.690 15.789 16.852 1.00 43.31 213 SER A N 1
ATOM 1703 C CA . SER A 1 213 ? -16.440 16.532 16.695 1.00 43.31 213 SER A CA 1
ATOM 1704 C C . SER A 1 213 ? -16.466 17.721 17.660 1.00 43.31 213 SER A C 1
ATOM 1706 O O . SER A 1 213 ? -16.749 18.853 17.269 1.00 43.31 213 SER A O 1
ATOM 1708 N N . GLU A 1 214 ? -16.237 17.471 18.949 1.00 47.12 214 GLU A N 1
ATOM 1709 C CA . GLU A 1 214 ? -15.940 18.526 19.914 1.00 47.12 214 GLU A CA 1
ATOM 1710 C C . GLU A 1 214 ? -14.509 18.983 19.676 1.00 47.12 214 GLU A C 1
ATOM 1712 O O . GLU A 1 214 ? -13.581 18.450 20.259 1.00 47.12 214 GLU A O 1
ATOM 1717 N N . LEU A 1 215 ? -14.340 19.904 18.731 1.00 41.56 215 LEU A N 1
ATOM 1718 C CA . LEU A 1 215 ? -13.285 20.915 18.640 1.00 41.56 215 LEU A CA 1
ATOM 1719 C C . LEU A 1 215 ? -13.428 21.536 17.250 1.00 41.56 215 LEU A C 1
ATOM 1721 O O . LEU A 1 215 ? -13.523 20.831 16.249 1.00 41.56 215 LEU A O 1
ATOM 1725 N N . GLY A 1 216 ? -13.498 22.867 17.195 1.00 43.75 216 GLY A N 1
ATOM 1726 C CA . GLY A 1 216 ? -13.789 23.667 15.999 1.00 43.75 216 GLY A CA 1
ATOM 1727 C C . GLY A 1 216 ? -12.712 23.650 14.907 1.00 43.75 216 GLY A C 1
ATOM 1728 O O . GLY A 1 216 ? -12.476 24.677 14.275 1.00 43.75 216 GLY A O 1
ATOM 1729 N N . VAL A 1 217 ? -12.057 22.512 14.684 1.00 45.16 217 VAL A N 1
ATOM 1730 C CA . VAL A 1 217 ? -11.095 22.284 13.610 1.00 45.16 217 VAL A CA 1
ATOM 1731 C C . VAL A 1 217 ? -11.813 21.562 12.476 1.00 45.16 217 VAL A C 1
ATOM 1733 O O . VAL A 1 217 ? -12.348 20.466 12.635 1.00 45.16 217 VAL A O 1
ATOM 1736 N N . ARG A 1 218 ? -11.849 22.196 11.304 1.00 45.44 218 ARG A N 1
ATOM 1737 C CA . ARG A 1 218 ? -12.419 21.604 10.093 1.00 45.44 218 ARG A CA 1
ATOM 1738 C C . ARG A 1 218 ? -11.468 20.519 9.591 1.00 45.44 218 ARG A C 1
ATOM 1740 O O . ARG A 1 218 ? -10.549 20.805 8.835 1.00 45.44 218 ARG A O 1
ATOM 1747 N N . LEU A 1 219 ? -11.718 19.269 9.979 1.00 50.69 219 LEU A N 1
ATOM 1748 C CA . LEU A 1 219 ? -10.936 18.088 9.574 1.00 50.69 219 LEU A CA 1
ATOM 1749 C C . LEU A 1 219 ? -10.793 17.921 8.044 1.00 50.69 219 LEU A C 1
ATOM 1751 O O . LEU A 1 219 ? -9.890 17.228 7.584 1.00 50.69 219 LEU A O 1
ATOM 1755 N N . ALA A 1 220 ? -11.634 18.590 7.247 1.00 52.09 220 ALA A N 1
ATOM 1756 C CA . ALA A 1 220 ? -11.502 18.655 5.792 1.00 52.09 220 ALA A CA 1
ATOM 1757 C C . ALA A 1 220 ? -10.179 19.295 5.307 1.00 52.09 220 ALA A C 1
ATOM 1759 O O . ALA A 1 220 ? -9.759 19.007 4.191 1.00 52.09 220 ALA A O 1
ATOM 1760 N N . GLU A 1 221 ? -9.494 20.107 6.124 1.00 45.44 221 GLU A N 1
ATOM 1761 C CA . GLU A 1 221 ? -8.184 20.691 5.770 1.00 45.44 221 GLU A CA 1
ATOM 1762 C C . GLU A 1 221 ? -7.025 19.677 5.821 1.00 45.44 221 GLU A C 1
ATOM 1764 O O . GLU A 1 221 ? -5.982 19.904 5.212 1.00 45.44 221 GLU A O 1
ATOM 1769 N N . ILE A 1 222 ? -7.198 18.531 6.491 1.00 53.03 222 ILE A N 1
ATOM 1770 C CA . ILE A 1 222 ? -6.141 17.509 6.623 1.00 53.03 222 ILE A CA 1
ATOM 1771 C C . ILE A 1 222 ? -5.962 16.711 5.318 1.00 53.03 222 ILE A C 1
ATOM 1773 O O . ILE A 1 222 ? -4.882 16.192 5.047 1.00 53.03 222 ILE A O 1
ATOM 1777 N N . TRP A 1 223 ? -6.992 16.652 4.470 1.00 43.44 223 TRP A N 1
ATOM 1778 C CA . TRP A 1 223 ? -6.990 15.876 3.222 1.00 43.44 223 TRP A CA 1
ATOM 1779 C C . TRP A 1 223 ? -6.607 16.691 1.979 1.00 43.44 223 TRP A C 1
ATOM 1781 O O . TRP A 1 223 ? -6.549 16.141 0.884 1.00 43.44 223 TRP A O 1
ATOM 1791 N N . SER A 1 224 ? -6.340 17.992 2.128 1.00 32.19 224 SER A N 1
ATOM 1792 C CA . SER A 1 224 ? -5.997 18.899 1.022 1.00 32.19 224 SER A CA 1
ATOM 1793 C C . SER A 1 224 ? -4.487 19.098 0.799 1.00 32.19 224 SER A C 1
ATOM 1795 O O . SER A 1 224 ? -4.084 20.151 0.306 1.00 32.19 224 SER A O 1
ATOM 1797 N N . GLY A 1 225 ? -3.658 18.117 1.176 1.00 34.56 225 GLY A N 1
ATOM 1798 C CA . GLY A 1 225 ? -2.206 18.110 0.932 1.00 34.56 225 GLY A CA 1
ATOM 1799 C C . GLY A 1 225 ? -1.823 17.631 -0.462 1.00 34.56 225 GLY A C 1
ATOM 1800 O O . GLY A 1 225 ? -2.344 16.572 -0.874 1.00 34.56 225 GLY A O 1
#

Secondary structure (DSSP, 8-state):
---HHHHHHHTTSEEE-STT-EEE----SS-HHHHHHHHHHHHHHHHHHHHHHHHHHHHHHHHHHHHHHHHH-HHHHTT----HHHHHT-GGGTT---EEEE--TT-EEE---TTT-SSSTT----EEE-SSS--EEEE--------------------------S---SS--------------------S--PEEEPPPTT-TT--------S---GGGGG--

Nearest PDB structures (foldseek):
  2aze-assembly1_B  TM=9.066E-01  e=5.997E-05  Homo sapiens

pLDDT: mean 70.21, std 24.95, range [25.19, 98.62]

Foldseek 3Di:
DDDPVVVCVVVPQWDDDPVPDIGGPPPPPPPVVVVVVVVVVVVVVVVVVVVVVVVVVVVVVVVVVVVVVCVPDPVCVVVPDDDLCNVVVDPVCPPHWDKDKDDDPPWDKDWDDQCPDPVGRLDTDIDIDDPPDDMKMWTQDPPPPCPDDDDDDDDDDDDDDDDDDPDDPDDPPDDDDDDDDDDDDDDDDPPVNDTGIDDDDPVCPPDDDDDDPPDPDSCVVVPPD

Mean predicted aligned error: 18.89 Å

Solvent-accessib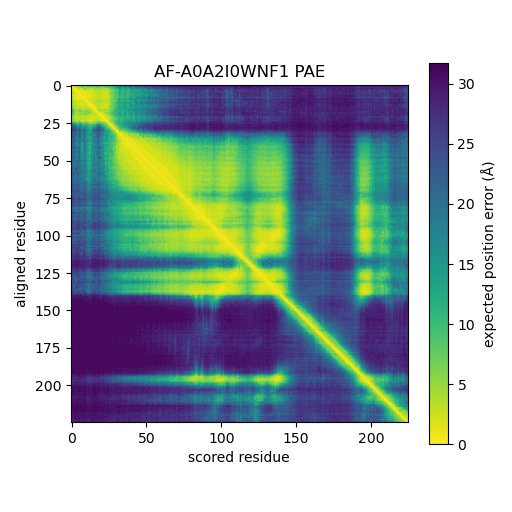le surface area (backbone atoms only — not comparable to full-atom values): 15312 Å² total; per-residue (Å²): 138,83,64,64,67,61,54,38,38,73,74,52,46,32,44,80,64,61,96,95,39,74,44,73,39,81,67,67,83,55,52,73,65,58,52,51,52,50,52,52,51,52,52,51,50,50,52,50,52,49,53,49,50,55,48,50,52,50,51,52,51,52,52,52,50,54,51,48,52,59,71,64,38,70,83,45,58,86,66,74,74,79,54,72,64,66,58,68,69,36,77,92,52,64,100,45,86,42,71,51,75,51,64,52,84,84,50,44,78,46,69,64,66,27,73,75,44,88,88,50,70,74,47,80,53,76,48,79,49,59,92,83,51,75,73,49,39,29,40,64,49,81,76,76,80,76,72,84,75,84,85,81,91,84,82,90,78,91,78,90,78,82,89,76,82,94,83,82,94,82,85,86,88,76,87,82,91,80,90,84,85,88,83,90,81,91,80,94,71,85,66,87,83,58,76,40,75,62,74,85,59,92,89,43,95,81,64,78,87,78,82,80,80,88,57,100,67,70,68,74,67,75,75,74,120

Radius of gyration: 35.92 Å; Cα contacts (8 Å, |Δi|>4): 131; chains: 1; bounding box: 56×50×118 Å

Organism: NCBI:txid906689

Sequence (225 aa):
MYDITNVLEGVGLIEKGLKNMIRLKATHMSRPKEMEESRARLRAEIEIMSKEEHRLDRLIRERQEQLAVLLQDENNKKWRYVTQEDINALPCFEDSTLIAIEAPHGTIVEVPDPNESSEFPQRLSMVLRSSIGPINCYLLSRHEERFGSSQTEGMDLCSKHSCLPMDEIMTVFHSNASKQLASESPNSQESLSGIVKIEPSDLDRESDYWFLSELGVRLAEIWSG